Protein AF-A0A183M455-F1 (afdb_monomer_lite)

Foldseek 3Di:
DDDDPPPPPDFLKEWEWEAAPVVRDIDIDIDGPVLLVPQQVLCVVVQADPNDGDSYDHHYHHADPVLVVLSRLVSCCVVCVPSPVVNDDDLVCLLRNLLVCVNSVRVVSVVVSLLVCQVCVQVNLVDPDANPSDDLVSLLSNLVSHDPVSLVPRDNPPPRRSQVSLVSVLVLLLDCPDDDPLQRHGCVQWFAFLQQRAIAHPVCQQQFARDPPAFDQDPVRDTGGDGDGFAADPVQDDDPDDDDDDDDDDDDDDDDDDDDPDDDDPPPPDDPDPDDDDDPDDPDDDPDDSDRHDDPVVVLVVVCVVPVGSSVSSVVNSCRTPPSRDD

Organism: NCBI:txid48269

Radius of gyration: 28.19 Å; chains: 1; bounding box: 79×64×79 Å

Structure (mmCIF, N/CA/C/O backbone):
data_AF-A0A183M455-F1
#
_entry.id   AF-A0A183M455-F1
#
loop_
_atom_site.group_PDB
_atom_site.id
_atom_site.type_symbol
_atom_site.label_atom_id
_atom_site.label_alt_id
_atom_site.label_comp_id
_atom_site.label_asym_id
_atom_site.label_entity_id
_atom_site.label_seq_id
_atom_site.pdbx_PDB_ins_code
_atom_site.Cartn_x
_atom_site.Cartn_y
_atom_site.Cartn_z
_atom_site.occupancy
_atom_site.B_iso_or_equiv
_atom_site.auth_seq_id
_atom_site.auth_comp_id
_atom_site.auth_asym_id
_atom_site.auth_atom_id
_atom_site.pdbx_PDB_model_num
ATOM 1 N N . MET A 1 1 ? 17.679 -36.609 -44.775 1.00 37.00 1 MET A N 1
ATOM 2 C CA . MET A 1 1 ? 18.497 -35.391 -44.610 1.00 37.00 1 MET A CA 1
ATOM 3 C C . MET A 1 1 ? 17.742 -34.250 -45.267 1.00 37.00 1 MET A C 1
ATOM 5 O O . MET A 1 1 ? 17.723 -34.179 -46.486 1.00 37.00 1 MET A O 1
ATOM 9 N N . CYS A 1 2 ? 17.046 -33.437 -44.477 1.00 32.44 2 CYS A N 1
ATOM 10 C CA . CYS A 1 2 ? 16.418 -32.198 -44.935 1.00 32.44 2 CYS A CA 1
ATOM 11 C C . CYS A 1 2 ? 17.164 -31.049 -44.246 1.00 32.44 2 CYS A C 1
ATOM 13 O O . CYS A 1 2 ? 17.420 -31.168 -43.044 1.00 32.44 2 CYS A O 1
ATOM 15 N N . PRO A 1 3 ? 17.561 -29.986 -44.961 1.00 40.91 3 PRO A N 1
ATOM 16 C CA . PRO A 1 3 ? 18.253 -28.870 -44.344 1.00 40.91 3 PRO A CA 1
ATOM 17 C C . PRO A 1 3 ? 17.243 -28.084 -43.504 1.00 40.91 3 PRO A C 1
ATOM 19 O O . PRO A 1 3 ? 16.240 -27.584 -44.012 1.00 40.91 3 PRO A O 1
ATOM 22 N N . VAL A 1 4 ? 17.491 -28.014 -42.198 1.00 42.69 4 VAL A N 1
ATOM 23 C CA . VAL A 1 4 ? 16.819 -27.065 -41.312 1.00 42.69 4 VAL A CA 1
ATOM 24 C C . VAL A 1 4 ? 17.389 -25.700 -41.673 1.00 42.69 4 VAL A C 1
ATOM 26 O O . VAL A 1 4 ? 18.517 -25.379 -41.306 1.00 42.69 4 VAL A O 1
ATOM 29 N N . ASN A 1 5 ? 16.633 -24.924 -42.448 1.00 40.94 5 ASN A N 1
ATOM 30 C CA . ASN A 1 5 ? 16.889 -23.501 -42.616 1.00 40.94 5 ASN A CA 1
ATOM 31 C C . ASN A 1 5 ? 16.711 -22.845 -41.245 1.00 40.94 5 ASN A C 1
ATOM 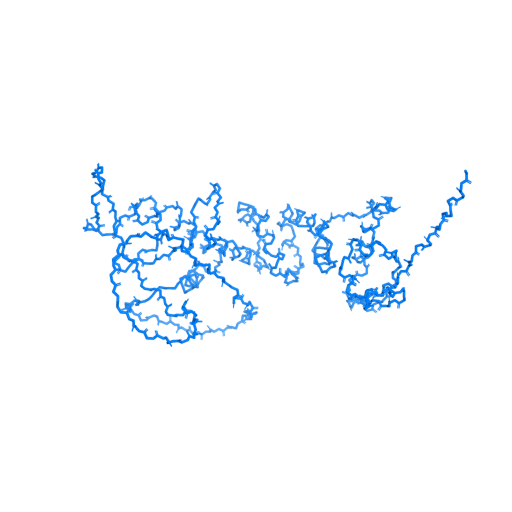33 O O . ASN A 1 5 ? 15.600 -22.503 -40.845 1.00 40.94 5 ASN A O 1
ATOM 37 N N . GLY A 1 6 ? 17.813 -22.724 -40.508 1.00 42.03 6 GLY A N 1
ATOM 38 C CA . GLY A 1 6 ? 17.914 -21.830 -39.370 1.00 42.03 6 GLY A CA 1
ATOM 39 C C . GLY A 1 6 ? 17.807 -20.407 -39.889 1.00 42.03 6 GLY A C 1
ATOM 40 O O . GLY A 1 6 ? 18.801 -19.823 -40.311 1.00 42.03 6 GLY A O 1
ATOM 41 N N . ILE A 1 7 ? 16.591 -19.865 -39.890 1.00 45.97 7 ILE A N 1
ATOM 42 C CA . ILE A 1 7 ? 16.408 -18.422 -39.926 1.00 45.97 7 ILE A CA 1
ATOM 43 C C . ILE A 1 7 ? 16.925 -17.939 -38.572 1.00 45.97 7 ILE A C 1
ATOM 45 O O . ILE A 1 7 ? 16.243 -18.049 -37.555 1.00 45.97 7 ILE A O 1
ATOM 49 N N . ILE A 1 8 ? 18.175 -17.489 -38.545 1.00 47.22 8 ILE A N 1
ATOM 50 C CA . ILE A 1 8 ? 18.671 -16.658 -37.456 1.00 47.22 8 ILE A CA 1
ATOM 51 C C . ILE A 1 8 ? 17.918 -15.340 -37.641 1.00 47.22 8 ILE A C 1
ATOM 53 O O . ILE A 1 8 ? 18.322 -14.509 -38.448 1.00 47.22 8 ILE A O 1
ATOM 57 N N . ASN A 1 9 ? 16.753 -15.203 -37.006 1.00 59.88 9 ASN A N 1
ATOM 58 C CA . ASN A 1 9 ? 16.077 -13.914 -36.949 1.00 59.88 9 ASN A CA 1
ATOM 59 C C . ASN A 1 9 ? 17.028 -12.970 -36.212 1.00 59.88 9 ASN A C 1
ATOM 61 O O . ASN A 1 9 ? 17.339 -13.203 -35.042 1.00 59.88 9 ASN A O 1
ATOM 65 N N . GLU A 1 10 ? 17.541 -11.955 -36.907 1.00 66.94 10 GLU A N 1
ATOM 66 C CA . GLU A 1 10 ? 18.283 -10.887 -36.249 1.00 66.94 10 GLU A CA 1
ATOM 67 C C . GLU A 1 10 ? 17.386 -10.263 -35.171 1.00 66.94 10 GLU A C 1
ATOM 69 O O . GLU A 1 10 ? 16.190 -10.056 -35.416 1.00 66.94 10 GLU A O 1
ATOM 74 N N . PRO A 1 11 ? 17.922 -9.994 -33.968 1.00 74.75 11 PRO A N 1
ATOM 75 C CA . PRO A 1 11 ? 17.131 -9.402 -32.904 1.00 74.75 11 PRO A CA 1
ATOM 76 C C . PRO A 1 11 ? 16.650 -8.023 -33.358 1.00 74.75 11 PRO A C 1
ATOM 78 O O . PRO A 1 11 ? 17.452 -7.143 -33.675 1.00 74.75 11 PRO A O 1
ATOM 81 N N . VAL A 1 12 ? 15.331 -7.832 -33.391 1.00 82.38 12 VAL A N 1
ATOM 82 C CA . VAL A 1 12 ? 14.735 -6.532 -33.705 1.00 82.38 12 VAL A CA 1
ATOM 83 C C . VAL A 1 12 ? 15.080 -5.575 -32.569 1.00 82.38 12 VAL A C 1
ATOM 85 O O . VAL A 1 12 ? 14.742 -5.833 -31.414 1.00 82.38 12 VAL A O 1
ATOM 88 N N . ILE A 1 13 ? 15.775 -4.483 -32.889 1.00 85.50 13 ILE A N 1
ATOM 89 C CA . ILE A 1 13 ? 16.197 -3.479 -31.909 1.00 85.50 13 ILE A CA 1
ATOM 90 C C . ILE A 1 13 ? 15.233 -2.299 -31.934 1.00 85.50 13 ILE A C 1
ATOM 92 O O . ILE A 1 13 ? 15.040 -1.679 -32.976 1.00 85.50 13 ILE A O 1
ATOM 96 N N . VAL A 1 14 ? 14.692 -1.963 -30.768 1.00 86.06 14 VAL A N 1
ATOM 97 C CA . VAL A 1 14 ? 13.831 -0.800 -30.538 1.00 86.06 14 VAL A CA 1
ATOM 98 C C . VAL A 1 14 ? 14.647 0.310 -29.878 1.00 86.06 14 VAL A C 1
ATOM 100 O O . VAL A 1 14 ? 15.493 0.039 -29.020 1.00 86.06 14 VAL A O 1
ATOM 103 N N . THR A 1 15 ? 14.378 1.560 -30.259 1.00 87.69 15 THR A N 1
ATOM 104 C CA . THR A 1 15 ? 14.980 2.752 -29.648 1.00 87.69 15 THR A CA 1
ATOM 105 C C . THR A 1 15 ? 13.964 3.448 -28.744 1.00 87.69 15 THR A C 1
ATOM 107 O O . THR A 1 15 ? 12.948 3.957 -29.207 1.00 87.69 15 THR A O 1
ATOM 110 N N . VAL A 1 16 ? 14.248 3.494 -27.444 1.00 88.25 16 VAL A N 1
ATOM 111 C CA . VAL A 1 16 ? 13.452 4.206 -26.438 1.00 88.25 16 VAL A CA 1
ATOM 112 C C . VAL A 1 16 ? 14.144 5.527 -26.118 1.00 88.25 16 VAL A C 1
ATOM 114 O O . VAL A 1 16 ? 15.278 5.526 -25.639 1.00 88.25 16 VAL A O 1
ATOM 117 N N . LYS A 1 17 ? 13.472 6.651 -26.370 1.00 89.50 17 LYS A N 1
ATOM 118 C CA . LYS A 1 17 ? 13.980 7.988 -26.050 1.00 89.50 17 LYS A CA 1
ATOM 119 C C . LYS A 1 17 ? 13.522 8.368 -24.646 1.00 89.50 17 LYS A C 1
ATOM 121 O O . LYS A 1 17 ? 12.328 8.466 -24.372 1.00 89.50 17 LYS A O 1
ATOM 126 N N . VAL A 1 18 ? 14.471 8.564 -23.738 1.00 90.50 18 VAL A N 1
ATOM 127 C CA . VAL A 1 18 ? 14.177 8.875 -22.334 1.00 90.50 18 VAL A CA 1
ATOM 128 C C . VAL A 1 18 ? 14.538 10.322 -22.048 1.00 90.50 18 VAL A C 1
ATOM 130 O O . VAL A 1 18 ? 15.672 10.740 -22.287 1.00 90.50 18 VAL A O 1
ATOM 133 N N . CYS A 1 19 ? 13.573 11.063 -21.512 1.00 90.44 19 CYS A N 1
ATOM 134 C CA . CYS A 1 19 ? 13.695 12.464 -21.138 1.00 90.44 19 CYS A CA 1
ATOM 135 C C . CYS A 1 19 ? 13.794 12.575 -19.610 1.00 90.44 19 CYS A C 1
ATOM 137 O O . CYS A 1 19 ? 12.854 12.244 -18.885 1.00 90.44 19 CYS A O 1
ATOM 139 N N . ASP A 1 20 ? 14.923 13.069 -19.110 1.00 91.56 20 ASP A N 1
ATOM 140 C CA . ASP A 1 20 ? 15.098 13.416 -17.700 1.00 91.56 20 ASP A CA 1
ATOM 141 C C . ASP A 1 20 ? 14.769 14.897 -17.517 1.00 91.56 20 ASP A C 1
ATOM 143 O O . ASP A 1 20 ? 15.600 15.777 -17.749 1.00 91.56 20 ASP A O 1
ATOM 147 N N . GLU A 1 21 ? 13.527 15.170 -17.116 1.00 87.62 21 GLU A N 1
ATOM 148 C CA . GLU A 1 21 ? 13.008 16.532 -16.949 1.00 87.62 21 GLU A CA 1
ATOM 149 C C . GLU A 1 21 ? 13.754 17.326 -15.876 1.00 87.62 21 GLU A C 1
ATOM 151 O O . GLU A 1 21 ? 13.938 18.534 -16.012 1.00 87.62 21 GLU A O 1
ATOM 156 N N . ALA A 1 22 ? 14.214 16.657 -14.815 1.00 86.19 22 ALA A N 1
ATOM 157 C CA . ALA A 1 22 ? 14.912 17.314 -13.717 1.00 86.19 22 ALA A CA 1
ATOM 158 C C . ALA A 1 22 ? 16.290 17.828 -14.153 1.00 86.19 22 ALA A C 1
ATOM 160 O O . ALA A 1 22 ? 16.751 18.862 -13.667 1.00 86.19 22 ALA A O 1
ATOM 161 N N . LYS A 1 23 ? 16.948 17.105 -15.067 1.00 88.88 23 LYS A N 1
ATOM 162 C CA . LYS A 1 23 ? 18.253 17.479 -15.624 1.00 88.88 23 LYS A CA 1
ATOM 163 C C . LYS A 1 23 ? 18.158 18.195 -16.977 1.00 88.88 23 LYS A C 1
ATOM 165 O O . LYS A 1 23 ? 19.161 18.749 -17.418 1.00 88.88 23 LYS A O 1
ATOM 170 N N . GLY A 1 24 ? 16.989 18.194 -17.621 1.00 89.38 24 GLY A N 1
ATOM 171 C CA . GLY A 1 24 ? 16.771 18.777 -18.946 1.00 89.38 24 GLY A CA 1
ATOM 172 C C . GLY A 1 24 ? 17.570 18.082 -20.051 1.00 89.38 24 GLY A C 1
ATOM 173 O O . GLY A 1 24 ? 18.013 18.745 -20.987 1.00 89.38 24 GLY A O 1
ATOM 174 N N . VAL A 1 25 ? 17.817 16.774 -19.916 1.00 92.38 25 VAL A N 1
ATOM 175 C CA . VAL A 1 25 ? 18.607 15.984 -20.875 1.00 92.38 25 VAL A CA 1
ATOM 176 C C . VAL A 1 25 ? 17.806 14.809 -21.419 1.00 92.38 25 VAL A C 1
ATOM 178 O O . VAL A 1 25 ? 16.974 14.233 -20.721 1.00 92.38 25 VAL A O 1
ATOM 181 N N . GLU A 1 26 ? 18.105 14.424 -22.656 1.00 92.75 26 GLU A N 1
ATOM 182 C CA . GLU A 1 26 ? 17.482 13.291 -23.342 1.00 92.75 26 GLU A CA 1
ATOM 183 C C . GLU A 1 26 ? 18.557 12.292 -23.779 1.00 92.75 26 GLU A C 1
ATOM 185 O O . GLU A 1 26 ? 19.669 12.683 -24.148 1.00 92.75 26 GLU A O 1
ATOM 190 N N . LYS A 1 27 ? 18.244 10.995 -23.716 1.00 92.94 27 LYS A N 1
ATOM 191 C CA . LYS A 1 27 ? 19.138 9.919 -24.163 1.00 92.94 27 LYS A CA 1
ATOM 192 C C . LYS A 1 27 ? 18.333 8.798 -24.811 1.00 92.94 27 LYS A C 1
ATOM 194 O O . LYS A 1 27 ? 17.326 8.353 -24.265 1.00 92.94 27 LYS A O 1
ATOM 199 N N . ASP A 1 28 ? 18.840 8.307 -25.936 1.00 91.62 28 ASP A N 1
ATOM 200 C CA . ASP A 1 28 ? 18.289 7.149 -26.631 1.00 91.62 28 ASP A CA 1
ATOM 201 C C . ASP A 1 28 ? 18.886 5.853 -26.067 1.00 91.62 28 ASP A C 1
ATOM 203 O O . ASP A 1 28 ? 20.107 5.698 -25.951 1.00 91.62 28 ASP A O 1
ATOM 207 N N . PHE A 1 29 ? 18.018 4.901 -25.739 1.00 90.81 29 PHE A N 1
ATOM 208 C CA . PHE A 1 29 ? 18.367 3.565 -25.273 1.00 90.81 29 PHE A CA 1
ATOM 209 C C . PHE A 1 29 ? 17.925 2.532 -26.302 1.00 90.81 29 PHE A C 1
ATOM 211 O O . PHE A 1 29 ? 16.786 2.543 -26.758 1.00 90.81 29 PHE A O 1
ATOM 218 N N . ARG A 1 30 ? 18.826 1.616 -26.660 1.00 89.44 30 ARG A N 1
ATOM 219 C CA . ARG A 1 30 ? 18.549 0.542 -27.619 1.00 89.44 30 ARG A CA 1
ATOM 220 C C . ARG A 1 30 ? 18.374 -0.778 -26.880 1.00 89.44 30 ARG A C 1
ATOM 222 O O . ARG A 1 30 ? 19.221 -1.126 -26.060 1.00 89.44 30 ARG A O 1
ATOM 229 N N . CYS A 1 31 ? 17.299 -1.500 -27.178 1.00 88.62 31 CYS A N 1
ATOM 230 C CA . CYS A 1 31 ? 16.979 -2.777 -26.542 1.00 88.62 31 CYS A CA 1
ATOM 231 C C . CYS A 1 31 ? 16.349 -3.753 -27.538 1.00 88.62 31 CYS A C 1
ATOM 233 O O . CYS A 1 31 ? 15.692 -3.343 -28.494 1.00 88.62 31 CYS A O 1
ATOM 235 N N . GLU A 1 32 ? 16.554 -5.045 -27.311 1.00 89.38 32 GLU A N 1
ATOM 236 C CA . GLU A 1 32 ? 15.901 -6.120 -28.043 1.00 89.38 32 GLU A CA 1
ATOM 237 C C . GLU A 1 32 ? 14.381 -6.115 -27.785 1.00 89.38 32 GLU A C 1
ATOM 239 O O . GLU A 1 32 ? 13.928 -6.062 -26.639 1.00 89.38 32 GLU A O 1
ATOM 244 N N . LEU A 1 33 ? 13.580 -6.204 -28.852 1.00 86.69 33 LEU A N 1
ATOM 245 C CA . LEU A 1 33 ? 12.114 -6.188 -28.790 1.00 86.69 33 LEU A CA 1
ATOM 246 C C . LEU A 1 33 ? 11.568 -7.247 -27.822 1.00 86.69 33 LEU A C 1
ATOM 248 O O . LEU A 1 33 ? 10.699 -6.948 -27.004 1.00 86.69 33 LEU A O 1
ATOM 252 N N . ASP A 1 34 ? 12.108 -8.465 -27.883 1.00 88.31 34 ASP A N 1
ATOM 253 C CA . ASP A 1 34 ? 11.669 -9.584 -27.045 1.00 88.31 34 ASP A CA 1
ATOM 254 C C . ASP A 1 34 ? 11.867 -9.295 -25.552 1.00 88.31 34 ASP A C 1
ATOM 256 O O . ASP A 1 34 ? 11.001 -9.617 -24.739 1.00 88.31 34 ASP A O 1
ATOM 260 N N . VAL A 1 35 ? 12.962 -8.617 -25.190 1.00 90.94 35 VAL A N 1
ATOM 261 C CA . VAL A 1 35 ? 13.235 -8.214 -23.804 1.00 90.94 35 VAL A CA 1
ATOM 262 C C . VAL A 1 35 ? 12.189 -7.208 -23.334 1.00 90.94 35 VAL A C 1
ATOM 264 O O . VAL A 1 35 ? 11.610 -7.396 -22.267 1.00 90.94 35 VAL A O 1
ATOM 267 N N . LEU A 1 36 ? 11.880 -6.182 -24.136 1.00 89.75 36 LEU A N 1
ATOM 268 C CA . LEU A 1 36 ? 10.837 -5.209 -23.787 1.00 89.75 36 LEU A CA 1
ATOM 269 C C . LEU A 1 36 ? 9.459 -5.872 -23.663 1.00 89.75 36 LEU A C 1
ATOM 271 O O . LEU A 1 36 ? 8.702 -5.551 -22.751 1.00 89.75 36 LEU A O 1
ATOM 275 N N . MET A 1 37 ? 9.131 -6.826 -24.537 1.00 88.00 37 MET A N 1
ATOM 276 C CA . MET A 1 37 ? 7.858 -7.550 -24.484 1.00 88.00 37 MET A CA 1
ATOM 277 C C . MET A 1 37 ? 7.735 -8.468 -23.268 1.00 88.00 37 MET A C 1
ATOM 279 O O . MET A 1 37 ? 6.636 -8.622 -22.733 1.00 88.00 37 MET A O 1
ATOM 283 N N . ILE A 1 38 ? 8.820 -9.099 -22.835 1.00 90.12 38 ILE A N 1
ATOM 284 C CA . ILE A 1 38 ? 8.780 -10.045 -21.718 1.00 90.12 38 ILE A CA 1
ATOM 285 C C . ILE A 1 38 ? 8.916 -9.305 -20.386 1.00 90.12 38 ILE A C 1
ATOM 287 O O . ILE A 1 38 ? 8.058 -9.449 -19.517 1.00 90.12 38 ILE A O 1
ATOM 291 N N . GLU A 1 39 ? 9.958 -8.491 -20.246 1.00 93.81 39 GLU A N 1
ATOM 292 C CA . GLU A 1 39 ? 10.370 -7.911 -18.966 1.00 93.81 39 GLU A CA 1
ATOM 293 C C . GLU A 1 39 ? 9.722 -6.553 -18.683 1.00 93.81 39 GLU A C 1
ATOM 295 O O . GLU A 1 39 ? 9.588 -6.189 -17.518 1.00 93.81 39 GLU A O 1
ATOM 300 N N . MET A 1 40 ? 9.274 -5.812 -19.708 1.00 93.19 40 MET A N 1
ATOM 301 C CA . MET A 1 40 ? 8.631 -4.493 -19.561 1.00 93.19 40 MET A CA 1
ATOM 302 C C . MET A 1 40 ? 7.266 -4.416 -20.277 1.00 93.19 40 MET A C 1
ATOM 304 O O . MET A 1 40 ? 7.090 -3.640 -21.225 1.00 93.19 40 MET A O 1
ATOM 308 N N . PRO A 1 41 ? 6.250 -5.183 -19.825 1.00 91.88 41 PRO A N 1
ATOM 309 C CA . PRO A 1 41 ? 4.981 -5.347 -20.534 1.00 91.88 41 PRO A CA 1
ATOM 310 C C . PRO A 1 41 ? 4.210 -4.056 -20.816 1.00 91.88 41 PRO A C 1
ATOM 312 O O . PRO A 1 41 ? 3.343 -4.063 -21.686 1.00 91.88 41 PRO A O 1
ATOM 315 N N . TYR A 1 42 ? 4.500 -2.956 -20.114 1.00 90.69 42 TYR A N 1
ATOM 316 C CA . TYR A 1 42 ? 3.957 -1.634 -20.434 1.00 90.69 42 TYR A CA 1
ATOM 317 C C . TYR A 1 42 ? 4.132 -1.263 -21.914 1.00 90.69 42 TYR A C 1
ATOM 319 O O . TYR A 1 42 ? 3.224 -0.700 -22.518 1.00 90.69 42 TYR A O 1
ATOM 327 N N . PHE A 1 43 ? 5.256 -1.638 -22.533 1.00 88.38 43 PHE A N 1
ATOM 328 C CA . PHE A 1 43 ? 5.524 -1.292 -23.927 1.00 88.38 43 PHE A CA 1
ATOM 329 C C . PHE A 1 43 ? 4.723 -2.112 -24.950 1.00 88.38 43 PHE A C 1
ATOM 331 O O . PHE A 1 43 ? 4.676 -1.723 -26.118 1.00 88.38 43 PHE A O 1
ATOM 338 N N . LYS A 1 44 ? 4.052 -3.205 -24.546 1.00 87.56 44 LYS A N 1
ATOM 339 C CA . LYS A 1 44 ? 3.216 -4.029 -25.449 1.00 87.56 44 LYS A CA 1
ATOM 340 C C . LYS A 1 44 ? 2.155 -3.200 -26.155 1.00 87.56 44 LYS A C 1
ATOM 342 O O . LYS A 1 44 ? 1.974 -3.342 -27.360 1.00 87.56 44 LYS A O 1
ATOM 347 N N . ASP A 1 45 ? 1.529 -2.297 -25.408 1.00 83.44 45 ASP A N 1
ATOM 348 C CA . ASP A 1 45 ? 0.431 -1.456 -25.884 1.00 83.44 45 ASP A CA 1
ATOM 349 C C . ASP A 1 45 ? 0.891 -0.440 -26.954 1.00 83.44 45 ASP A C 1
ATOM 351 O O . ASP A 1 45 ? 0.080 0.073 -27.721 1.00 83.44 45 ASP A O 1
ATOM 355 N N . PHE A 1 46 ? 2.198 -0.160 -27.039 1.00 81.19 46 PHE A N 1
ATOM 356 C CA . PHE A 1 46 ? 2.782 0.796 -27.988 1.00 81.19 46 PHE A CA 1
ATOM 357 C C . PHE A 1 46 ? 3.436 0.122 -29.197 1.00 81.19 46 PHE A C 1
ATOM 359 O O . PHE A 1 46 ? 3.451 0.695 -30.288 1.00 81.19 46 PHE A O 1
ATOM 366 N N . LEU A 1 47 ? 3.982 -1.080 -28.998 1.00 81.88 47 LEU A N 1
ATOM 367 C CA . LEU A 1 47 ? 4.745 -1.821 -30.006 1.00 81.88 47 LEU A CA 1
ATOM 368 C C . LEU A 1 47 ? 3.870 -2.742 -30.870 1.00 81.88 47 LEU A C 1
ATOM 370 O O . LEU A 1 47 ? 4.314 -3.185 -31.931 1.00 81.88 47 LEU A O 1
ATOM 374 N N . ILE A 1 48 ? 2.625 -2.993 -30.450 1.00 80.81 48 ILE A N 1
ATOM 375 C CA . ILE A 1 48 ? 1.629 -3.771 -31.191 1.00 80.81 48 ILE A CA 1
ATOM 376 C C . ILE A 1 48 ? 0.487 -2.835 -31.606 1.00 80.81 48 ILE A C 1
ATOM 378 O O . ILE A 1 48 ? -0.270 -2.368 -30.758 1.00 80.81 48 ILE A O 1
ATOM 382 N N . LYS A 1 49 ? 0.320 -2.585 -32.911 1.00 74.94 49 LYS A N 1
ATOM 383 C CA . LYS A 1 49 ? -0.857 -1.884 -33.460 1.00 74.94 49 LYS A CA 1
ATOM 384 C C . LYS A 1 49 ? -1.537 -2.758 -34.502 1.00 74.94 49 LYS A C 1
ATOM 386 O O . LYS A 1 49 ? -0.873 -3.291 -35.383 1.00 74.94 49 LYS A O 1
ATOM 391 N N . ASP A 1 50 ? -2.850 -2.938 -34.372 1.00 70.94 50 ASP A N 1
ATOM 392 C CA . ASP A 1 50 ? -3.671 -3.747 -35.289 1.00 70.94 50 ASP A CA 1
ATOM 393 C C . ASP A 1 50 ? -3.138 -5.179 -35.517 1.00 70.94 50 ASP A C 1
ATOM 395 O O . ASP A 1 50 ? -3.263 -5.756 -36.595 1.00 70.94 50 ASP A O 1
ATOM 399 N N . GLY A 1 51 ? -2.507 -5.762 -34.489 1.00 68.38 51 GLY A N 1
ATOM 400 C CA . GLY A 1 51 ? -1.896 -7.094 -34.559 1.00 68.38 51 GLY A CA 1
ATOM 401 C C . GLY A 1 51 ? -0.580 -7.158 -35.344 1.00 68.38 51 GLY A C 1
ATOM 402 O O . GLY A 1 51 ? -0.062 -8.254 -35.552 1.00 68.38 51 GLY A O 1
ATOM 403 N N . GLN A 1 52 ? -0.029 -6.015 -35.763 1.00 66.31 52 GLN A N 1
ATOM 404 C CA . GLN A 1 52 ? 1.272 -5.903 -36.419 1.00 66.31 52 GLN A CA 1
ATOM 405 C C . GLN A 1 52 ? 2.302 -5.242 -35.499 1.00 66.31 52 GLN A C 1
ATOM 407 O O . GLN A 1 52 ? 1.997 -4.326 -34.730 1.00 66.31 52 GLN A O 1
ATOM 412 N N . PHE A 1 53 ? 3.540 -5.726 -35.591 1.00 68.56 53 PHE A N 1
ATOM 413 C CA . PHE A 1 53 ? 4.676 -5.170 -34.866 1.00 68.56 53 PHE A CA 1
ATOM 414 C C . PHE A 1 53 ? 5.224 -3.953 -35.592 1.00 68.56 53 PHE A C 1
ATOM 416 O O . PHE A 1 53 ? 5.453 -3.996 -36.802 1.00 68.56 53 PHE A O 1
ATOM 423 N N . ILE A 1 54 ? 5.489 -2.891 -34.838 1.00 69.06 54 ILE A N 1
ATOM 424 C CA . ILE A 1 54 ? 6.157 -1.705 -35.363 1.00 69.06 54 ILE A CA 1
ATOM 425 C C . ILE A 1 54 ? 7.591 -1.709 -34.834 1.00 69.06 54 ILE A C 1
ATOM 427 O O . ILE A 1 54 ? 7.820 -1.582 -33.635 1.00 69.06 54 ILE A O 1
ATOM 431 N N . SER A 1 55 ? 8.555 -1.896 -35.737 1.00 59.53 55 SER A N 1
ATOM 432 C CA . SER A 1 55 ? 9.986 -1.973 -35.414 1.00 59.53 55 SER A CA 1
ATOM 433 C C . SER A 1 55 ? 10.627 -0.604 -35.165 1.00 59.53 55 SER A C 1
ATOM 435 O O . SER A 1 55 ? 11.608 -0.513 -34.436 1.00 59.53 55 SER A O 1
ATOM 437 N N . GLU A 1 56 ? 10.066 0.462 -35.739 1.00 62.06 56 GLU A N 1
ATOM 438 C CA . GLU A 1 56 ? 10.530 1.843 -35.573 1.00 62.06 56 GLU A CA 1
ATOM 439 C C . GLU A 1 56 ? 9.493 2.641 -34.776 1.00 62.06 56 GLU A C 1
ATOM 441 O O . GLU A 1 56 ? 8.630 3.320 -35.332 1.00 62.06 56 GLU A O 1
ATOM 446 N N . VAL A 1 57 ? 9.548 2.519 -33.449 1.00 65.44 57 VAL A N 1
ATOM 447 C CA . VAL A 1 57 ? 8.756 3.352 -32.538 1.00 65.44 57 VAL A CA 1
ATOM 448 C C . VAL A 1 57 ? 9.711 4.140 -31.660 1.00 65.44 57 VAL A C 1
ATOM 450 O O . VAL A 1 57 ? 10.457 3.552 -30.883 1.00 65.44 57 VAL A O 1
ATOM 453 N N . GLU A 1 58 ? 9.659 5.468 -31.756 1.00 63.69 58 GLU A N 1
ATOM 454 C CA . GLU A 1 58 ? 10.226 6.335 -30.725 1.00 63.69 58 GLU A CA 1
ATOM 455 C C . GLU A 1 58 ? 9.252 6.374 -29.546 1.00 63.69 58 GLU A C 1
ATOM 457 O O . GLU A 1 58 ? 8.191 6.998 -29.613 1.00 63.69 58 GLU A O 1
ATOM 462 N N . ILE A 1 59 ? 9.593 5.669 -28.467 1.00 72.56 59 ILE A N 1
ATOM 463 C CA . ILE A 1 59 ? 8.822 5.717 -27.223 1.00 72.56 59 ILE A CA 1
ATOM 464 C C . ILE A 1 59 ? 9.452 6.766 -26.317 1.00 72.56 59 ILE A C 1
ATOM 466 O O . ILE A 1 59 ? 10.602 6.607 -25.914 1.00 72.56 59 ILE A O 1
ATOM 470 N N . LEU A 1 60 ? 8.692 7.818 -26.007 1.00 73.94 60 LEU A N 1
ATOM 471 C CA . LEU A 1 60 ? 9.089 8.869 -25.074 1.00 73.94 60 LEU A CA 1
ATOM 472 C C . LEU A 1 60 ? 8.741 8.459 -23.642 1.00 73.94 60 LEU A C 1
ATOM 474 O O . LEU A 1 60 ? 7.576 8.204 -23.327 1.00 73.94 60 LEU A O 1
ATOM 478 N N . VAL A 1 61 ? 9.751 8.403 -22.776 1.00 79.88 61 VAL A N 1
ATOM 479 C CA . VAL A 1 61 ? 9.590 8.080 -21.352 1.00 79.88 61 VAL A CA 1
ATOM 480 C C . VAL A 1 61 ? 10.196 9.190 -20.507 1.00 79.88 61 VAL A C 1
ATOM 482 O O . VAL A 1 61 ? 11.372 9.509 -20.649 1.00 79.88 61 VAL A O 1
ATOM 485 N N . HIS A 1 62 ? 9.412 9.745 -19.587 1.00 83.81 62 HIS A N 1
ATOM 486 C CA . HIS A 1 62 ? 9.883 10.750 -18.637 1.00 83.81 62 HIS A CA 1
ATOM 487 C C . HIS A 1 62 ? 10.399 10.047 -17.375 1.00 83.81 62 HIS A C 1
ATOM 489 O O . HIS A 1 62 ? 9.613 9.533 -16.578 1.00 83.81 62 HIS A O 1
ATOM 495 N N . CYS A 1 63 ? 11.719 9.945 -17.219 1.00 86.62 63 CYS A N 1
ATOM 496 C CA . CYS A 1 63 ? 12.357 9.229 -16.109 1.00 86.62 63 CYS A CA 1
ATOM 497 C C . CYS A 1 63 ? 13.800 9.715 -15.896 1.00 86.62 63 CYS A C 1
ATOM 499 O O . CYS A 1 63 ? 14.434 10.225 -16.817 1.00 86.62 63 CYS A O 1
ATOM 501 N N . ASP A 1 64 ? 14.350 9.516 -14.694 1.00 90.69 64 ASP A N 1
ATOM 502 C CA . ASP A 1 64 ? 15.785 9.709 -14.458 1.00 90.69 64 ASP A CA 1
ATOM 503 C C . ASP A 1 64 ? 16.593 8.719 -15.317 1.00 90.69 64 ASP A C 1
ATOM 505 O O . ASP A 1 64 ? 16.360 7.506 -15.280 1.00 90.69 64 ASP A O 1
ATOM 509 N N . LEU A 1 65 ? 17.577 9.231 -16.068 1.00 92.25 65 LEU A N 1
ATOM 510 C CA . LEU A 1 65 ? 18.351 8.411 -17.008 1.00 92.25 65 LEU A CA 1
ATOM 511 C C . LEU A 1 65 ? 19.079 7.237 -16.339 1.00 92.25 65 LEU A C 1
ATOM 513 O O . LEU A 1 65 ? 19.194 6.174 -16.945 1.00 92.25 65 LEU A O 1
ATOM 517 N N . LYS A 1 66 ? 19.573 7.407 -15.104 1.00 92.50 66 LYS A N 1
ATOM 518 C CA . LYS A 1 66 ? 20.287 6.345 -14.377 1.00 92.50 66 LYS A CA 1
ATOM 519 C C . LYS A 1 66 ? 19.330 5.262 -13.903 1.00 92.50 66 LYS A C 1
ATOM 521 O O . LYS A 1 66 ? 19.697 4.092 -13.876 1.00 92.50 66 LYS A O 1
ATOM 526 N N . ILE A 1 67 ? 18.113 5.646 -13.521 1.00 94.38 67 ILE A N 1
ATOM 527 C CA . ILE A 1 67 ? 17.067 4.693 -13.144 1.00 94.38 67 ILE A CA 1
ATOM 528 C C . ILE A 1 67 ? 16.657 3.874 -14.364 1.00 94.38 67 ILE A C 1
ATOM 530 O O . ILE A 1 67 ? 16.622 2.651 -14.275 1.00 94.38 67 ILE A O 1
ATOM 534 N N . PHE A 1 68 ? 16.429 4.512 -15.513 1.00 94.06 68 PHE A N 1
ATOM 535 C CA . PHE A 1 68 ? 16.090 3.781 -16.732 1.00 94.06 68 PHE A CA 1
ATOM 536 C C . PHE A 1 68 ? 17.218 2.847 -17.198 1.00 94.06 68 PHE A C 1
ATOM 538 O O . PHE A 1 68 ? 16.960 1.696 -17.544 1.00 94.06 68 PHE A O 1
ATOM 545 N N . GLU A 1 69 ? 18.474 3.299 -17.137 1.00 93.88 69 GLU A N 1
ATOM 546 C CA . GLU A 1 69 ? 19.647 2.463 -17.419 1.00 93.88 69 GLU A CA 1
ATOM 547 C C . GLU A 1 69 ? 19.699 1.227 -16.507 1.00 93.88 69 GLU A C 1
ATOM 549 O O . GLU A 1 69 ? 19.870 0.111 -16.994 1.00 93.88 69 GLU A O 1
ATOM 554 N N . TRP A 1 70 ? 19.450 1.401 -15.205 1.00 95.44 70 TRP A N 1
ATOM 555 C CA . TRP A 1 70 ? 19.372 0.296 -14.247 1.00 95.44 70 TRP A CA 1
ATOM 556 C C . TRP A 1 70 ? 18.258 -0.700 -14.603 1.00 95.44 70 TRP A C 1
ATOM 558 O O . TRP A 1 70 ? 18.482 -1.909 -14.577 1.00 95.44 70 TRP A O 1
ATOM 568 N N . LEU A 1 71 ? 17.065 -0.210 -14.963 1.00 95.06 71 LEU A N 1
ATOM 569 C CA . LEU A 1 71 ? 15.922 -1.053 -15.345 1.00 95.06 71 LEU A CA 1
ATOM 570 C C . LEU A 1 71 ? 16.223 -1.868 -16.604 1.00 95.06 71 LEU A C 1
ATOM 572 O O . LEU A 1 71 ? 15.855 -3.039 -16.688 1.00 95.06 71 LEU A O 1
ATOM 576 N N . LEU A 1 72 ? 16.920 -1.264 -17.566 1.00 93.12 72 LEU A N 1
ATOM 577 C CA . LEU A 1 72 ? 17.315 -1.934 -18.796 1.00 93.12 72 LEU A CA 1
ATOM 578 C C . LEU A 1 72 ? 18.362 -3.028 -18.543 1.00 93.12 72 LEU A C 1
ATOM 580 O O . LEU A 1 72 ? 18.250 -4.122 -19.095 1.00 93.12 72 LEU A O 1
ATOM 584 N N . LEU A 1 73 ? 19.345 -2.765 -17.678 1.00 93.69 73 LEU A N 1
ATOM 585 C CA . LEU A 1 73 ? 20.307 -3.779 -17.238 1.00 93.69 73 LEU A CA 1
ATOM 586 C C . LEU A 1 73 ? 19.613 -4.934 -16.501 1.00 93.69 73 LEU A C 1
ATOM 588 O O . LEU A 1 73 ? 19.915 -6.095 -16.772 1.00 93.69 73 LEU A O 1
ATOM 592 N N . TYR A 1 74 ? 18.633 -4.638 -15.639 1.00 94.81 74 TYR A N 1
ATOM 593 C CA . TYR A 1 74 ? 17.820 -5.660 -14.972 1.00 94.81 74 TYR A CA 1
ATOM 594 C C . TYR A 1 74 ? 17.047 -6.521 -15.981 1.00 94.81 74 TYR A C 1
ATOM 596 O O . TYR A 1 74 ? 17.083 -7.748 -15.901 1.00 94.81 74 TYR A O 1
ATOM 604 N N . ALA A 1 75 ? 16.383 -5.907 -16.964 1.00 93.31 75 ALA A N 1
ATOM 605 C CA . ALA A 1 75 ? 15.645 -6.639 -17.995 1.00 93.31 75 ALA A CA 1
ATOM 606 C C . ALA A 1 75 ? 16.566 -7.534 -18.847 1.00 93.31 75 ALA A C 1
ATOM 608 O O . ALA A 1 75 ? 16.172 -8.607 -19.297 1.00 93.31 75 ALA A O 1
ATOM 609 N N . ARG A 1 76 ? 17.832 -7.141 -19.022 1.00 91.81 76 ARG A N 1
ATOM 610 C CA . ARG A 1 76 ? 18.836 -7.905 -19.778 1.00 91.81 76 ARG A CA 1
ATOM 611 C C . ARG A 1 76 ? 19.675 -8.850 -18.910 1.00 91.81 76 ARG A C 1
ATOM 613 O O . ARG A 1 76 ? 20.647 -9.407 -19.413 1.00 91.81 76 ARG A O 1
ATOM 620 N N . LYS A 1 77 ? 19.289 -9.119 -17.654 1.00 89.81 77 LYS A N 1
ATOM 621 C CA . LYS A 1 77 ? 20.053 -9.955 -16.699 1.00 89.81 77 LYS A CA 1
ATOM 622 C C . LYS A 1 77 ? 20.447 -11.348 -17.210 1.00 89.81 77 LYS A C 1
ATOM 624 O O . LYS A 1 77 ? 21.456 -11.896 -16.780 1.00 89.81 77 LYS A O 1
ATOM 629 N N . HIS A 1 78 ? 19.658 -11.932 -18.115 1.00 88.06 78 HIS A N 1
ATOM 630 C CA . HIS A 1 78 ? 19.945 -13.242 -18.716 1.00 88.06 78 HIS A CA 1
ATOM 631 C C . HIS A 1 78 ? 20.856 -13.168 -19.950 1.00 88.06 78 HIS A C 1
ATOM 633 O O . HIS A 1 78 ? 21.452 -14.176 -20.320 1.00 88.06 78 HIS A O 1
ATOM 639 N N . ILE A 1 79 ? 20.955 -11.994 -20.576 1.00 87.94 79 ILE A N 1
ATOM 640 C CA . ILE A 1 79 ? 21.767 -11.739 -21.772 1.00 87.94 79 ILE A CA 1
ATOM 641 C C . ILE A 1 79 ? 23.164 -11.266 -21.363 1.00 87.94 79 ILE A C 1
ATOM 643 O O . ILE A 1 79 ? 24.154 -11.748 -21.907 1.00 87.94 79 ILE A O 1
ATOM 647 N N . ASP A 1 80 ? 23.240 -10.363 -20.382 1.00 86.81 80 ASP A N 1
ATOM 648 C CA . ASP A 1 80 ? 24.491 -9.818 -19.849 1.00 86.81 80 ASP A CA 1
ATOM 649 C C . ASP A 1 80 ? 24.520 -9.907 -18.308 1.00 86.81 80 ASP A C 1
ATOM 651 O O . ASP A 1 80 ? 24.205 -8.942 -17.600 1.00 86.81 80 ASP A O 1
ATOM 655 N N . PRO A 1 81 ? 24.874 -11.084 -17.757 1.00 87.62 81 PRO A N 1
ATOM 656 C CA . PRO A 1 81 ? 24.922 -11.289 -16.313 1.00 87.62 81 PRO A CA 1
ATOM 657 C C . PRO A 1 81 ? 26.017 -10.477 -15.616 1.00 87.62 81 PRO A C 1
ATOM 659 O O . PRO A 1 81 ? 25.923 -10.250 -14.411 1.00 87.62 81 PRO A O 1
ATOM 662 N N . ASP A 1 82 ? 27.073 -10.080 -16.334 1.00 87.94 82 ASP A N 1
ATOM 663 C CA . ASP A 1 82 ? 28.182 -9.320 -15.758 1.00 87.94 82 ASP A CA 1
ATOM 664 C C . ASP A 1 82 ? 27.781 -7.864 -15.532 1.00 87.94 82 ASP A C 1
ATOM 666 O O . ASP A 1 82 ? 27.998 -7.354 -14.433 1.00 87.94 82 ASP A O 1
ATOM 670 N N . ALA A 1 83 ? 27.103 -7.235 -16.496 1.00 84.81 83 ALA A N 1
ATOM 671 C CA . ALA A 1 83 ? 26.560 -5.890 -16.313 1.00 84.81 83 ALA A CA 1
ATOM 672 C C . ALA A 1 83 ? 25.480 -5.843 -15.216 1.00 84.81 83 ALA A C 1
ATOM 674 O O . ALA A 1 83 ? 25.412 -4.891 -14.438 1.00 84.81 83 ALA A O 1
ATOM 675 N N . TYR A 1 84 ? 24.679 -6.907 -15.076 1.00 87.81 84 TYR A N 1
ATOM 676 C CA . TYR A 1 84 ? 23.679 -7.010 -14.009 1.00 87.81 84 TYR A CA 1
ATOM 677 C C . TYR A 1 84 ? 24.284 -7.026 -12.593 1.00 87.81 84 TYR A C 1
ATOM 679 O O . TYR A 1 84 ? 23.628 -6.609 -11.641 1.00 87.81 84 TYR A O 1
ATOM 687 N N . LYS A 1 85 ? 25.546 -7.443 -12.411 1.00 86.69 85 LYS A N 1
ATOM 688 C CA . LYS A 1 85 ? 26.196 -7.419 -11.082 1.00 86.69 85 LYS A CA 1
ATOM 689 C C . LYS A 1 85 ? 26.322 -6.008 -10.507 1.00 86.69 85 LYS A C 1
ATOM 691 O O . LYS A 1 85 ? 26.440 -5.859 -9.292 1.00 86.69 85 LYS A O 1
ATOM 696 N N . GLU A 1 86 ? 26.290 -4.984 -11.356 1.00 83.25 86 GLU A N 1
ATOM 697 C CA . GLU A 1 86 ? 26.320 -3.583 -10.937 1.00 83.25 86 GLU A CA 1
ATOM 698 C C . GLU A 1 86 ? 24.940 -3.072 -10.481 1.00 83.25 86 GLU A C 1
ATOM 700 O O . GLU A 1 86 ? 24.844 -2.041 -9.807 1.00 83.25 86 GLU A O 1
ATOM 705 N N . CYS A 1 87 ? 23.859 -3.808 -10.774 1.00 89.69 87 CYS A N 1
ATOM 706 C CA . CYS A 1 87 ? 22.493 -3.466 -10.385 1.00 89.69 87 CYS A CA 1
ATOM 707 C C . CYS A 1 87 ? 22.233 -3.747 -8.898 1.00 89.69 87 CYS A C 1
ATOM 709 O O . CYS A 1 87 ? 21.585 -4.720 -8.520 1.00 89.69 87 CYS A O 1
ATOM 711 N N . ILE A 1 88 ? 22.708 -2.853 -8.030 1.00 92.12 88 ILE A N 1
ATOM 712 C CA . ILE A 1 88 ? 22.542 -2.986 -6.578 1.00 92.12 88 ILE A CA 1
ATOM 713 C C . ILE A 1 88 ? 21.339 -2.163 -6.092 1.00 92.12 88 ILE A C 1
ATOM 715 O O . ILE A 1 88 ? 21.270 -0.947 -6.302 1.00 92.12 88 ILE A O 1
ATOM 719 N N . LEU A 1 89 ? 20.402 -2.820 -5.399 1.00 94.88 89 LEU A N 1
ATOM 720 C CA . LEU A 1 89 ? 19.318 -2.154 -4.670 1.00 94.88 89 LEU A CA 1
ATOM 721 C C . LEU A 1 89 ? 19.842 -1.497 -3.389 1.00 94.88 89 LEU A C 1
ATOM 723 O O . LEU A 1 89 ? 20.584 -2.093 -2.608 1.00 94.88 89 LEU A O 1
ATOM 727 N N . SER A 1 90 ? 19.433 -0.253 -3.168 1.00 94.50 90 SER A N 1
ATOM 728 C CA . SER A 1 90 ? 19.848 0.568 -2.036 1.00 94.50 90 SER A CA 1
ATOM 729 C C . SER A 1 90 ? 18.717 1.485 -1.574 1.00 94.50 90 SER A C 1
ATOM 731 O O . SER A 1 90 ? 17.762 1.754 -2.301 1.00 94.50 90 SER A O 1
ATOM 733 N N . THR A 1 91 ? 18.835 2.041 -0.371 1.00 92.62 91 THR A N 1
ATOM 734 C CA . THR A 1 91 ? 17.844 2.983 0.174 1.00 92.62 91 THR A CA 1
ATOM 735 C C . THR A 1 91 ? 17.711 4.278 -0.637 1.00 92.62 91 THR A C 1
ATOM 737 O O . THR A 1 91 ? 16.696 4.962 -0.516 1.00 92.62 91 THR A O 1
ATOM 740 N N . SER A 1 92 ? 18.700 4.623 -1.471 1.00 91.19 92 SER A N 1
ATOM 741 C CA . SER A 1 92 ? 18.679 5.828 -2.307 1.00 91.19 92 SER A CA 1
ATOM 742 C C . SER A 1 92 ? 17.984 5.630 -3.655 1.00 91.19 92 SER A C 1
ATOM 744 O O . SER A 1 92 ? 17.434 6.594 -4.180 1.00 91.19 92 SER A O 1
ATOM 746 N N . ASN A 1 93 ? 17.981 4.411 -4.210 1.00 93.38 93 ASN A N 1
ATOM 747 C CA . ASN A 1 93 ? 17.383 4.123 -5.519 1.00 93.38 93 ASN A CA 1
ATOM 748 C C . ASN A 1 93 ? 16.078 3.316 -5.441 1.00 93.38 93 ASN A C 1
ATOM 750 O O . ASN A 1 93 ? 15.271 3.413 -6.364 1.00 93.38 93 ASN A O 1
ATOM 754 N N . VAL A 1 94 ? 15.826 2.580 -4.349 1.00 95.12 94 VAL A N 1
ATOM 755 C CA . VAL A 1 94 ? 14.682 1.658 -4.244 1.00 95.12 94 VAL A CA 1
ATOM 756 C C . VAL A 1 94 ? 13.340 2.341 -4.477 1.00 95.12 94 VAL A C 1
ATOM 758 O O . VAL A 1 94 ? 12.484 1.762 -5.128 1.00 95.12 94 VAL A O 1
ATOM 761 N N . LEU A 1 95 ? 13.145 3.579 -4.013 1.00 93.44 95 LEU A N 1
ATOM 762 C CA . LEU A 1 95 ? 11.880 4.289 -4.221 1.00 93.44 95 LEU A CA 1
ATOM 763 C C . LEU A 1 95 ? 11.637 4.586 -5.708 1.00 93.44 95 LEU A C 1
ATOM 765 O O . LEU A 1 95 ? 10.553 4.324 -6.225 1.00 93.44 95 LEU A O 1
ATOM 769 N N . ALA A 1 96 ? 12.655 5.100 -6.400 1.00 92.50 96 ALA A N 1
ATOM 770 C CA . ALA A 1 96 ? 12.566 5.410 -7.822 1.00 92.50 96 ALA A CA 1
ATOM 771 C C . ALA A 1 96 ? 12.406 4.135 -8.663 1.00 92.50 96 ALA A C 1
ATOM 773 O O . ALA A 1 96 ? 11.595 4.106 -9.588 1.00 92.50 96 ALA A O 1
ATOM 774 N N . LEU A 1 97 ? 13.123 3.066 -8.303 1.00 95.25 97 LEU A N 1
ATOM 775 C CA . LEU A 1 97 ? 13.002 1.754 -8.938 1.00 95.25 97 LEU A CA 1
ATOM 776 C C . LEU A 1 97 ? 11.638 1.115 -8.681 1.00 95.25 97 LEU A C 1
ATOM 778 O O . LEU A 1 97 ? 11.051 0.559 -9.603 1.00 95.25 97 LEU A O 1
ATOM 782 N N . LEU A 1 98 ? 11.088 1.236 -7.474 1.00 95.31 98 LEU A N 1
ATOM 783 C CA . LEU A 1 98 ? 9.771 0.708 -7.135 1.00 95.31 98 LEU A CA 1
ATOM 784 C C . LEU A 1 98 ? 8.670 1.378 -7.964 1.00 95.31 98 LEU A C 1
ATOM 786 O O . LEU A 1 98 ? 7.860 0.691 -8.581 1.00 95.31 98 LEU A O 1
ATOM 790 N N . VAL A 1 99 ? 8.664 2.713 -8.024 1.00 92.81 99 VAL A N 1
ATOM 791 C CA . VAL A 1 99 ? 7.675 3.467 -8.811 1.00 92.81 99 VAL A CA 1
ATOM 792 C C . VAL A 1 99 ? 7.823 3.166 -10.305 1.00 92.81 99 VAL A C 1
ATOM 794 O O . VAL A 1 99 ? 6.831 2.882 -10.974 1.00 92.81 99 VAL A O 1
ATOM 797 N N . SER A 1 100 ? 9.057 3.167 -10.818 1.00 93.31 100 SER A N 1
ATOM 798 C CA . SER A 1 100 ? 9.321 2.955 -12.247 1.00 93.31 100 SER A CA 1
ATOM 799 C C . SER A 1 100 ? 9.046 1.515 -12.686 1.00 93.31 100 SER A C 1
ATOM 801 O O . SER A 1 100 ? 8.438 1.305 -13.731 1.00 93.31 100 SER A O 1
ATOM 803 N N . SER A 1 101 ? 9.425 0.515 -11.883 1.00 95.19 101 SER A N 1
ATOM 804 C CA . SER A 1 101 ? 9.136 -0.899 -12.166 1.00 95.19 101 SER A CA 1
ATOM 805 C C . SER A 1 101 ? 7.635 -1.177 -12.157 1.00 95.19 101 SER A C 1
ATOM 807 O O . SER A 1 101 ? 7.139 -1.839 -13.064 1.00 95.19 101 SER A O 1
ATOM 809 N N . ASN A 1 102 ? 6.896 -0.601 -11.202 1.00 94.69 102 ASN A N 1
ATOM 810 C CA . ASN A 1 102 ? 5.442 -0.717 -11.155 1.00 94.69 102 ASN A CA 1
ATOM 811 C C . ASN A 1 102 ? 4.784 -0.061 -12.381 1.00 94.69 102 ASN A C 1
ATOM 813 O O . ASN A 1 102 ? 3.878 -0.638 -12.976 1.00 94.69 102 ASN A O 1
ATOM 817 N N . PHE A 1 103 ? 5.268 1.115 -12.799 1.00 91.94 103 PHE A N 1
ATOM 818 C CA . PHE A 1 103 ? 4.786 1.799 -14.004 1.00 91.94 103 PHE A CA 1
ATOM 819 C C . PHE A 1 103 ? 5.038 0.980 -15.279 1.00 91.94 103 PHE A C 1
ATOM 821 O O . PHE A 1 103 ? 4.128 0.786 -16.085 1.00 91.94 103 PHE A O 1
ATOM 828 N N . LEU A 1 104 ? 6.248 0.433 -15.428 1.00 92.44 104 LEU A N 1
ATOM 829 C CA . LEU A 1 104 ? 6.640 -0.398 -16.571 1.00 92.44 104 LEU A CA 1
ATOM 830 C C . LEU A 1 104 ? 6.094 -1.838 -16.510 1.00 92.44 104 LEU A C 1
ATOM 832 O O . LEU A 1 104 ? 6.350 -2.633 -17.418 1.00 92.44 104 LEU A O 1
ATOM 836 N N . LYS A 1 105 ? 5.301 -2.164 -15.478 1.00 94.19 105 LYS A N 1
ATOM 837 C CA . LYS A 1 105 ? 4.689 -3.480 -15.227 1.00 94.19 105 LYS A CA 1
ATOM 838 C C . LYS A 1 105 ? 5.720 -4.612 -15.029 1.00 94.19 105 LYS A C 1
ATOM 840 O O . LYS A 1 105 ? 5.467 -5.755 -15.403 1.00 94.19 105 LYS A O 1
ATOM 845 N N . MET A 1 106 ? 6.872 -4.308 -14.424 1.00 95.44 106 MET A N 1
ATOM 846 C CA . MET A 1 106 ? 7.956 -5.259 -14.126 1.00 95.44 106 MET A CA 1
ATOM 847 C C . MET A 1 106 ? 7.727 -5.980 -12.781 1.00 95.44 106 MET A C 1
ATOM 849 O O . MET A 1 106 ? 8.426 -5.731 -11.798 1.00 95.44 106 MET A O 1
ATOM 853 N N . GLU A 1 107 ? 6.738 -6.877 -12.714 1.00 95.38 107 GLU A N 1
ATOM 854 C CA . GLU A 1 107 ? 6.200 -7.407 -11.442 1.00 95.38 107 GLU A CA 1
ATOM 855 C C . GLU A 1 107 ? 7.232 -8.103 -10.530 1.00 95.38 107 GLU A C 1
ATOM 857 O O . GLU A 1 107 ? 7.195 -7.934 -9.307 1.00 95.38 107 GLU A O 1
ATOM 862 N N . HIS A 1 108 ? 8.185 -8.848 -11.103 1.00 95.75 108 HIS A N 1
ATOM 863 C CA . HIS A 1 108 ? 9.255 -9.484 -10.325 1.00 95.75 108 HIS A CA 1
ATOM 864 C C . HIS A 1 108 ? 10.128 -8.445 -9.612 1.00 95.75 108 HIS A C 1
ATOM 866 O O . HIS A 1 108 ? 10.307 -8.519 -8.396 1.00 95.75 108 HIS A O 1
ATOM 872 N N . LEU A 1 109 ? 10.591 -7.426 -10.339 1.00 96.44 109 LEU A N 1
ATOM 873 C CA . LEU A 1 109 ? 11.389 -6.343 -9.772 1.00 96.44 109 LEU A CA 1
ATOM 874 C C . LEU A 1 109 ? 10.590 -5.509 -8.763 1.00 96.44 109 LEU A C 1
ATOM 876 O O . LEU A 1 109 ? 11.118 -5.139 -7.716 1.00 96.44 109 LEU A O 1
ATOM 880 N N . THR A 1 110 ? 9.316 -5.227 -9.049 1.00 96.81 110 THR A N 1
ATOM 881 C CA . THR A 1 110 ? 8.430 -4.521 -8.113 1.00 96.81 110 THR A CA 1
ATOM 882 C C . THR A 1 110 ? 8.320 -5.278 -6.791 1.00 96.81 110 THR A C 1
ATOM 884 O O . THR A 1 110 ? 8.408 -4.667 -5.727 1.00 96.81 110 THR A O 1
ATOM 887 N N . SER A 1 111 ? 8.211 -6.607 -6.842 1.00 96.69 111 SER A N 1
ATOM 888 C CA . SER A 1 111 ? 8.187 -7.458 -5.649 1.00 96.69 111 SER A CA 1
ATOM 889 C C . SER A 1 111 ? 9.513 -7.431 -4.878 1.00 96.69 111 SER A C 1
ATOM 891 O O . SER A 1 111 ? 9.495 -7.243 -3.662 1.00 96.69 111 SER A O 1
ATOM 893 N N . GLU A 1 112 ? 10.657 -7.524 -5.565 1.00 96.62 112 GLU A N 1
ATOM 894 C CA . GLU A 1 112 ? 11.987 -7.408 -4.938 1.00 96.62 112 GLU A CA 1
ATOM 895 C C . GLU A 1 112 ? 12.187 -6.039 -4.261 1.00 96.62 112 GLU A C 1
ATOM 897 O O . GLU A 1 112 ? 12.671 -5.941 -3.130 1.00 96.62 112 GLU A O 1
ATOM 902 N N . CYS A 1 113 ? 11.759 -4.962 -4.926 1.00 97.12 113 CYS A N 1
ATOM 903 C CA . CYS A 1 113 ? 11.810 -3.608 -4.383 1.00 97.12 113 CYS A CA 1
ATOM 904 C C . CYS A 1 113 ? 10.890 -3.431 -3.169 1.00 97.12 113 CYS A C 1
ATOM 906 O O . CYS A 1 113 ? 11.273 -2.745 -2.223 1.00 97.12 113 CYS A O 1
ATOM 908 N N . LEU A 1 114 ? 9.704 -4.049 -3.159 1.00 96.44 114 LEU A N 1
ATOM 909 C CA . LEU A 1 114 ? 8.801 -4.039 -2.003 1.00 96.44 114 LEU A CA 1
ATOM 910 C C . LEU A 1 114 ? 9.388 -4.785 -0.810 1.00 96.44 114 LEU A C 1
ATOM 912 O O . LEU A 1 114 ? 9.329 -4.278 0.309 1.00 96.44 114 LEU A O 1
ATOM 916 N N . GLU A 1 115 ? 9.980 -5.957 -1.033 1.00 96.50 115 GLU A N 1
ATOM 917 C CA . GLU A 1 115 ? 10.644 -6.713 0.029 1.00 96.50 115 GLU A CA 1
ATOM 918 C C . GLU A 1 115 ? 11.789 -5.896 0.643 1.00 96.50 115 GLU A C 1
ATOM 920 O O . GLU A 1 115 ? 11.868 -5.741 1.868 1.00 96.50 115 GLU A O 1
ATOM 925 N N . TYR A 1 116 ? 12.629 -5.293 -0.205 1.00 96.81 116 TYR A N 1
ATOM 926 C CA . TYR A 1 116 ? 13.694 -4.402 0.243 1.00 96.81 116 TYR A CA 1
ATOM 927 C C . TYR A 1 116 ? 13.136 -3.188 0.997 1.00 96.81 116 TYR A C 1
ATOM 929 O O . TYR A 1 116 ? 13.646 -2.832 2.063 1.00 96.81 116 TYR A O 1
ATOM 937 N N . PHE A 1 117 ? 12.072 -2.566 0.476 1.00 95.31 117 PHE A N 1
ATOM 938 C CA . PHE A 1 117 ? 11.422 -1.424 1.110 1.00 95.31 117 PHE A CA 1
ATOM 939 C C . PHE A 1 117 ? 10.931 -1.782 2.509 1.00 95.31 117 PHE A C 1
ATOM 941 O O . PHE A 1 117 ? 11.248 -1.072 3.456 1.00 95.31 117 PHE A O 1
ATOM 948 N N . CYS A 1 118 ? 10.204 -2.891 2.665 1.00 94.88 118 CYS A N 1
ATOM 949 C CA . CYS A 1 118 ? 9.676 -3.328 3.955 1.00 94.88 118 CYS A CA 1
ATOM 950 C C . CYS A 1 118 ? 10.802 -3.606 4.962 1.00 94.88 118 CYS A C 1
ATOM 952 O O . CYS A 1 118 ? 10.735 -3.148 6.103 1.00 94.88 118 CYS A O 1
ATOM 954 N N . LYS A 1 119 ? 11.880 -4.269 4.526 1.00 95.00 119 LYS A N 1
ATOM 955 C CA . LYS A 1 119 ? 13.050 -4.572 5.367 1.00 95.00 119 LYS A CA 1
ATOM 956 C C . LYS A 1 119 ? 13.798 -3.320 5.842 1.00 95.00 119 LYS A C 1
ATOM 958 O O . LYS A 1 119 ? 14.319 -3.303 6.955 1.00 95.00 119 LY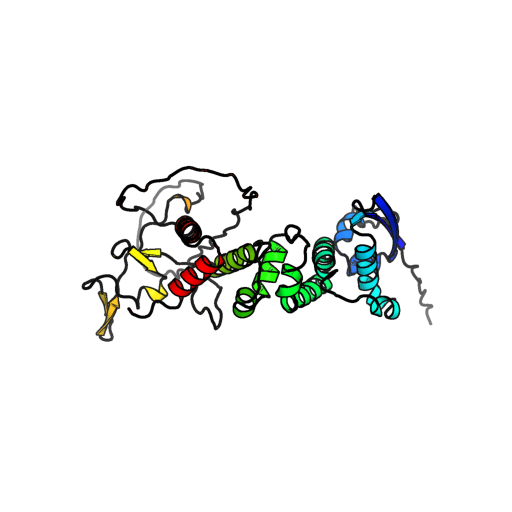S A O 1
ATOM 963 N N . HIS A 1 120 ? 13.848 -2.280 5.011 1.00 94.50 120 HIS A N 1
ATOM 964 C CA . HIS A 1 120 ? 14.575 -1.032 5.270 1.00 94.50 120 HIS A CA 1
ATOM 965 C C . HIS A 1 120 ? 13.646 0.179 5.469 1.00 94.50 120 HIS A C 1
ATOM 967 O O . HIS A 1 120 ? 14.073 1.329 5.335 1.00 94.50 120 HIS A O 1
ATOM 973 N N . ALA A 1 121 ? 12.376 -0.055 5.819 1.00 93.12 121 ALA A N 1
ATOM 974 C CA . ALA A 1 121 ? 11.331 0.970 5.805 1.00 93.12 121 ALA A CA 1
ATOM 975 C C . ALA A 1 121 ? 11.660 2.169 6.703 1.00 93.12 121 ALA A C 1
ATOM 977 O O . ALA A 1 121 ? 11.412 3.314 6.330 1.00 93.12 121 ALA A O 1
ATOM 978 N N . GLY A 1 122 ? 12.267 1.921 7.868 1.00 92.50 122 GLY A N 1
ATOM 979 C CA . GLY A 1 122 ? 12.687 2.979 8.789 1.00 92.50 122 GLY A CA 1
ATOM 980 C C . GLY A 1 122 ? 13.662 3.976 8.156 1.00 92.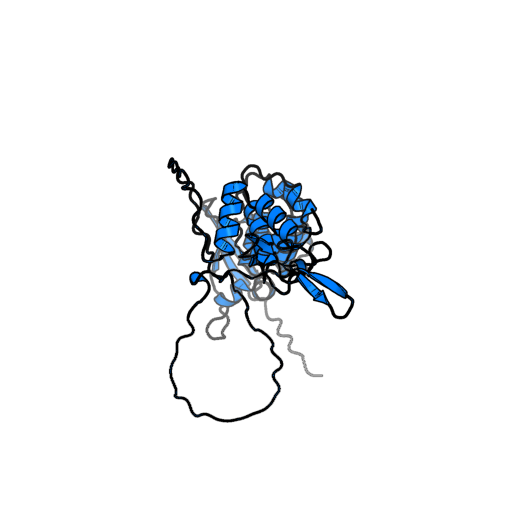50 122 GLY A C 1
ATOM 981 O O . GLY A 1 122 ? 13.454 5.185 8.270 1.00 92.50 122 GLY A O 1
ATOM 982 N N . ASP A 1 123 ? 14.680 3.478 7.452 1.00 92.50 123 ASP A N 1
ATOM 983 C CA . ASP A 1 123 ? 15.708 4.309 6.815 1.00 92.50 123 ASP A CA 1
ATOM 984 C C . ASP A 1 123 ? 15.148 5.049 5.596 1.00 92.50 123 ASP A C 1
ATOM 986 O O . ASP A 1 123 ? 15.416 6.236 5.396 1.00 92.50 123 ASP A O 1
ATOM 990 N N . ILE A 1 124 ? 14.309 4.372 4.807 1.00 92.62 124 ILE A N 1
ATOM 991 C CA . ILE A 1 124 ? 13.685 4.952 3.613 1.00 92.62 124 ILE A CA 1
ATOM 992 C C . ILE A 1 124 ? 12.719 6.078 3.999 1.00 92.62 124 ILE A C 1
ATOM 994 O O . ILE A 1 124 ? 12.751 7.149 3.400 1.00 92.62 124 ILE A O 1
ATOM 998 N N . ILE A 1 125 ? 11.904 5.890 5.040 1.00 91.50 125 ILE A N 1
ATOM 999 C CA . ILE A 1 125 ? 10.967 6.919 5.519 1.00 91.50 125 ILE A CA 1
ATOM 1000 C C . ILE A 1 125 ? 11.718 8.106 6.146 1.00 91.50 125 ILE A C 1
ATOM 1002 O O . ILE A 1 125 ? 11.310 9.265 5.992 1.00 91.50 125 ILE A O 1
ATOM 1006 N N . ALA A 1 126 ? 12.851 7.848 6.806 1.00 89.62 126 ALA A N 1
ATOM 1007 C CA . ALA A 1 126 ? 13.717 8.893 7.350 1.00 89.62 126 ALA A CA 1
ATOM 1008 C C . ALA A 1 126 ? 14.428 9.725 6.262 1.00 89.62 126 ALA A C 1
ATOM 1010 O O . ALA A 1 126 ? 14.739 10.895 6.501 1.00 89.62 126 ALA A O 1
ATOM 1011 N N . SER A 1 127 ? 14.642 9.157 5.071 1.00 87.75 127 SER A N 1
ATOM 1012 C CA . SER A 1 127 ? 15.280 9.803 3.915 1.00 87.75 127 SER A CA 1
ATOM 1013 C C . SER A 1 127 ? 14.571 11.098 3.487 1.00 87.75 127 SER A C 1
ATOM 1015 O O . SER A 1 127 ? 13.353 11.178 3.606 1.00 87.75 127 SER A O 1
ATOM 1017 N N . PRO A 1 128 ? 15.250 12.142 2.973 1.00 83.38 128 PRO A N 1
ATOM 1018 C CA . PRO A 1 128 ? 14.607 13.415 2.617 1.00 83.38 128 PRO A CA 1
ATOM 1019 C C . PRO A 1 128 ? 13.595 13.334 1.462 1.00 83.38 128 PRO A C 1
ATOM 1021 O O . PRO A 1 128 ? 12.845 14.291 1.272 1.00 83.38 128 PRO A O 1
ATOM 1024 N N . PHE A 1 129 ? 13.553 12.229 0.712 1.00 81.69 129 PHE A N 1
ATOM 1025 C CA . PHE A 1 129 ? 12.640 12.062 -0.418 1.00 81.69 129 PHE A CA 1
ATOM 1026 C C . PHE A 1 129 ? 11.166 12.072 0.016 1.00 81.69 129 PHE A C 1
ATOM 1028 O O . PHE A 1 129 ? 10.812 11.592 1.101 1.00 81.69 129 PHE A O 1
ATOM 1035 N N . SER A 1 130 ? 10.310 12.642 -0.838 1.00 83.56 130 SER A N 1
ATOM 1036 C CA . SER A 1 130 ? 8.859 12.527 -0.678 1.00 83.56 130 SER A CA 1
ATOM 1037 C C . SER A 1 130 ? 8.406 11.122 -1.075 1.00 83.56 130 SER A C 1
ATOM 1039 O O . SER A 1 130 ? 8.921 10.550 -2.033 1.00 83.56 130 SER A O 1
ATOM 1041 N N . LEU A 1 131 ? 7.436 10.587 -0.333 1.00 87.50 131 LEU A N 1
ATOM 1042 C CA . LEU A 1 131 ? 6.778 9.306 -0.603 1.00 87.50 131 LEU A CA 1
ATOM 1043 C C . LEU A 1 131 ? 5.409 9.489 -1.277 1.00 87.50 131 LEU A C 1
ATOM 1045 O O . LEU A 1 131 ? 4.687 8.515 -1.470 1.00 87.50 131 LEU A O 1
ATOM 1049 N N . ASP A 1 132 ? 5.050 10.718 -1.660 1.00 84.31 132 ASP A N 1
ATOM 1050 C CA . ASP A 1 132 ? 3.766 11.022 -2.306 1.00 84.31 132 ASP A CA 1
ATOM 1051 C C . ASP A 1 132 ? 3.649 10.442 -3.720 1.00 84.31 132 ASP A C 1
ATOM 1053 O O . ASP A 1 132 ? 2.547 10.315 -4.243 1.00 84.31 132 ASP A O 1
ATOM 1057 N N . CYS A 1 133 ? 4.772 10.058 -4.332 1.00 83.50 133 CYS A N 1
ATOM 1058 C CA . CYS A 1 133 ? 4.806 9.384 -5.629 1.00 83.50 133 CYS A CA 1
ATOM 1059 C C . CYS A 1 133 ? 4.327 7.923 -5.577 1.00 83.50 133 CYS A C 1
ATOM 1061 O O . CYS A 1 133 ? 4.135 7.306 -6.625 1.00 83.50 133 CYS A O 1
ATOM 1063 N N . LEU A 1 134 ? 4.139 7.354 -4.383 1.00 89.69 134 LEU A N 1
ATOM 1064 C CA . LEU A 1 134 ? 3.580 6.017 -4.228 1.00 89.69 134 LEU A CA 1
ATOM 1065 C C . LEU A 1 134 ? 2.064 6.069 -4.430 1.00 89.69 134 LEU A C 1
ATOM 1067 O O . LEU A 1 134 ? 1.344 6.670 -3.635 1.00 89.69 134 LEU A O 1
ATOM 1071 N N . GLY A 1 135 ? 1.585 5.411 -5.485 1.00 87.75 135 GLY A N 1
ATOM 1072 C CA . GLY A 1 135 ? 0.154 5.218 -5.711 1.00 87.75 135 GLY A CA 1
ATOM 1073 C C . GLY A 1 135 ? -0.483 4.286 -4.675 1.00 87.75 135 GLY A C 1
ATOM 1074 O O . GLY A 1 135 ? 0.206 3.478 -4.047 1.00 87.75 135 GLY A O 1
ATOM 1075 N N . ASP A 1 136 ? -1.810 4.357 -4.541 1.00 90.06 136 ASP A N 1
ATOM 1076 C CA . ASP A 1 136 ? -2.576 3.604 -3.534 1.00 90.06 136 ASP A CA 1
ATOM 1077 C C . ASP A 1 136 ? -2.317 2.092 -3.585 1.00 90.06 136 ASP A C 1
ATOM 1079 O O . ASP A 1 136 ? -2.228 1.452 -2.540 1.00 90.06 136 ASP A O 1
ATOM 1083 N N . SER A 1 137 ? -2.119 1.523 -4.779 1.00 91.88 137 SER A N 1
ATOM 1084 C CA . SER A 1 137 ? -1.807 0.098 -4.950 1.00 91.88 137 SER A CA 1
ATOM 1085 C C . SER A 1 137 ? -0.454 -0.301 -4.351 1.00 91.88 137 SER A C 1
ATOM 1087 O O . SER A 1 137 ? -0.328 -1.380 -3.774 1.00 91.88 137 SER A O 1
ATOM 1089 N N . LEU A 1 138 ? 0.564 0.558 -4.445 1.00 94.31 138 LEU A N 1
ATOM 1090 C CA . LEU A 1 138 ? 1.865 0.309 -3.823 1.00 94.31 138 LEU A CA 1
ATOM 1091 C C . LEU A 1 138 ? 1.785 0.488 -2.308 1.00 94.31 138 LEU A C 1
ATOM 1093 O O . LEU A 1 138 ? 2.358 -0.315 -1.576 1.00 94.31 138 LEU A O 1
ATOM 1097 N N . VAL A 1 139 ? 1.045 1.495 -1.834 1.00 94.75 139 VAL A N 1
ATOM 1098 C CA . VAL A 1 139 ? 0.817 1.706 -0.395 1.00 94.75 139 VAL A CA 1
ATOM 1099 C C . VAL A 1 139 ? 0.093 0.507 0.221 1.00 94.75 139 VAL A C 1
ATOM 1101 O O . VAL A 1 139 ? 0.491 0.055 1.291 1.00 94.75 139 VAL A O 1
ATOM 1104 N N . GLU A 1 140 ? -0.900 -0.052 -0.471 1.00 94.00 140 GLU A N 1
ATOM 1105 C CA . GLU A 1 140 ? -1.591 -1.286 -0.083 1.00 94.00 140 GLU A CA 1
ATOM 1106 C C . GLU A 1 140 ? -0.613 -2.462 0.060 1.00 94.00 140 GLU A C 1
ATOM 1108 O O . GLU A 1 140 ? -0.547 -3.117 1.100 1.00 94.00 140 GLU A O 1
ATOM 1113 N N . ARG A 1 141 ? 0.221 -2.698 -0.963 1.00 94.88 141 ARG A N 1
ATOM 1114 C CA . ARG A 1 141 ? 1.220 -3.780 -0.950 1.00 94.88 141 ARG A CA 1
ATOM 1115 C C . ARG A 1 141 ? 2.246 -3.601 0.172 1.00 94.88 141 ARG A C 1
ATOM 1117 O O . ARG A 1 141 ? 2.602 -4.573 0.835 1.00 94.88 141 ARG A O 1
ATOM 1124 N N . ILE A 1 142 ? 2.684 -2.368 0.431 1.00 95.12 142 ILE A N 1
ATOM 1125 C CA . ILE A 1 142 ? 3.555 -2.034 1.569 1.00 95.12 142 ILE A CA 1
ATOM 1126 C C . ILE A 1 142 ? 2.831 -2.303 2.896 1.00 95.12 142 ILE A C 1
ATOM 1128 O O . ILE A 1 142 ? 3.421 -2.862 3.821 1.00 95.12 142 ILE A O 1
ATOM 1132 N N . ALA A 1 143 ? 1.550 -1.939 3.003 1.00 93.94 143 ALA A N 1
ATOM 1133 C CA . ALA A 1 143 ? 0.755 -2.159 4.204 1.00 93.94 143 ALA A CA 1
ATOM 1134 C C . ALA A 1 143 ? 0.569 -3.647 4.518 1.00 93.94 143 ALA A C 1
ATOM 1136 O O . ALA A 1 143 ? 0.615 -4.020 5.692 1.00 93.94 143 ALA A O 1
ATOM 1137 N N . LEU A 1 144 ? 0.423 -4.497 3.502 1.00 91.25 144 LEU A N 1
ATOM 1138 C CA . LEU A 1 144 ? 0.389 -5.952 3.654 1.00 91.25 144 LEU A CA 1
ATOM 1139 C C . LEU A 1 144 ? 1.763 -6.540 4.012 1.00 91.25 144 LEU A C 1
ATOM 1141 O O . LEU A 1 144 ? 1.839 -7.454 4.832 1.00 91.25 144 LEU A O 1
ATOM 1145 N N . GLY A 1 145 ? 2.846 -6.007 3.437 1.00 91.50 145 GLY A N 1
ATOM 1146 C CA . GLY A 1 145 ? 4.211 -6.490 3.673 1.00 91.50 145 GLY A CA 1
ATOM 1147 C C . GLY A 1 145 ? 4.797 -6.120 5.042 1.00 91.50 145 GLY A C 1
ATOM 1148 O O . GLY A 1 145 ? 5.631 -6.855 5.570 1.00 91.50 145 GLY A O 1
ATOM 1149 N N . LEU A 1 146 ? 4.365 -5.005 5.641 1.00 92.38 146 LEU A N 1
ATOM 1150 C CA . LEU A 1 146 ? 4.861 -4.546 6.941 1.00 92.38 146 LEU A CA 1
ATOM 1151 C C . LEU A 1 146 ? 4.099 -5.163 8.114 1.00 92.38 146 LEU A C 1
ATOM 1153 O O . LEU A 1 146 ? 2.876 -5.016 8.243 1.00 92.38 146 LEU A O 1
ATOM 1157 N N . LYS A 1 147 ? 4.839 -5.751 9.056 1.00 89.88 147 LYS A N 1
ATOM 1158 C CA . LYS A 1 147 ? 4.280 -6.201 10.336 1.00 89.88 147 LYS A CA 1
ATOM 1159 C C . LYS A 1 147 ? 3.921 -5.010 11.223 1.00 89.88 147 LYS A C 1
ATOM 1161 O O . LYS A 1 147 ? 4.547 -3.950 11.152 1.00 89.88 147 LYS A O 1
ATOM 1166 N N . LEU A 1 148 ? 2.917 -5.177 12.087 1.00 89.25 148 LEU A N 1
ATOM 1167 C CA . LEU A 1 148 ? 2.468 -4.109 12.988 1.00 89.25 148 LEU A CA 1
ATOM 1168 C C . LEU A 1 148 ? 3.576 -3.663 13.946 1.00 89.25 148 LEU A C 1
ATOM 1170 O O . LEU A 1 148 ? 3.738 -2.468 14.173 1.00 89.25 148 LEU A O 1
ATOM 1174 N N . GLU A 1 149 ? 4.372 -4.600 14.460 1.00 88.75 149 GLU A N 1
ATOM 1175 C CA . GLU A 1 149 ? 5.455 -4.315 15.404 1.00 88.75 149 GLU A CA 1
ATOM 1176 C C . GLU A 1 149 ? 6.583 -3.505 14.758 1.00 88.75 149 GLU A C 1
ATOM 1178 O O . GLU A 1 149 ? 7.242 -2.707 15.425 1.00 88.75 149 GLU A O 1
ATOM 1183 N N . GLU A 1 150 ? 6.827 -3.722 13.466 1.00 90.75 150 GLU A N 1
ATOM 1184 C CA . GLU A 1 150 ? 7.822 -2.984 12.687 1.00 90.75 150 GLU A CA 1
ATOM 1185 C C . GLU A 1 150 ? 7.300 -1.586 12.364 1.00 90.75 150 GLU A C 1
ATOM 1187 O O . GLU A 1 150 ? 7.976 -0.596 12.649 1.00 90.75 150 GLU A O 1
ATOM 1192 N N . LEU A 1 151 ? 6.058 -1.493 11.876 1.00 91.94 151 LEU A N 1
ATOM 1193 C CA . LEU A 1 151 ? 5.395 -0.225 11.580 1.00 91.94 151 LEU A CA 1
ATOM 1194 C C . LEU A 1 151 ? 5.332 0.696 12.808 1.00 91.94 151 LEU A C 1
ATOM 1196 O O . LEU A 1 151 ? 5.566 1.906 12.703 1.00 91.94 151 LEU A O 1
ATOM 1200 N N . ASP A 1 152 ? 5.061 0.138 13.990 1.00 89.06 152 ASP A N 1
ATOM 1201 C CA . ASP A 1 152 ? 4.955 0.919 15.220 1.00 89.06 152 ASP A CA 1
ATOM 1202 C C . ASP A 1 152 ? 6.288 1.578 15.606 1.00 89.06 152 ASP A C 1
ATOM 1204 O O . ASP A 1 152 ? 6.310 2.748 15.998 1.00 89.06 152 ASP A O 1
ATOM 1208 N N . LYS A 1 153 ? 7.408 0.877 15.382 1.00 90.50 153 LYS A N 1
ATOM 1209 C CA . LYS A 1 153 ? 8.773 1.337 15.700 1.00 90.50 153 LYS A CA 1
ATOM 1210 C C . LYS A 1 153 ? 9.310 2.400 14.740 1.00 90.50 153 LYS A C 1
ATOM 1212 O O . LYS A 1 153 ? 10.220 3.145 15.109 1.00 90.50 153 LYS A O 1
ATOM 1217 N N . ILE A 1 154 ? 8.771 2.490 13.524 1.00 91.94 154 ILE A N 1
ATOM 1218 C CA . ILE A 1 154 ? 9.219 3.461 12.517 1.00 91.94 154 ILE A CA 1
ATOM 1219 C C . ILE A 1 154 ? 8.945 4.897 12.987 1.00 91.94 154 ILE A C 1
ATOM 1221 O O . ILE A 1 154 ? 7.828 5.249 13.378 1.00 91.94 154 ILE A O 1
ATOM 1225 N N . LYS A 1 155 ? 9.962 5.761 12.907 1.00 89.50 155 LYS A N 1
ATOM 1226 C CA . LYS A 1 155 ? 9.848 7.189 13.232 1.00 89.50 155 LYS A CA 1
ATOM 1227 C C . LYS A 1 155 ? 9.538 8.002 11.977 1.00 89.50 155 LYS A C 1
ATOM 1229 O O . LYS A 1 155 ? 10.447 8.367 11.241 1.00 89.50 155 LYS A O 1
ATOM 1234 N N . ASP A 1 156 ? 8.270 8.350 11.791 1.00 90.19 156 ASP A N 1
ATOM 1235 C CA . ASP A 1 156 ? 7.805 9.193 10.683 1.00 90.19 156 ASP A CA 1
ATOM 1236 C C . ASP A 1 156 ? 7.367 10.575 11.192 1.00 90.19 156 ASP A C 1
ATOM 1238 O O . ASP A 1 156 ? 6.188 10.852 11.386 1.00 90.19 156 ASP A O 1
ATOM 1242 N N . LYS A 1 157 ? 8.337 11.453 11.479 1.00 84.88 157 LYS A N 1
ATOM 1243 C CA . LYS A 1 157 ? 8.064 12.767 12.102 1.00 84.88 157 LYS A CA 1
ATOM 1244 C C . LYS A 1 157 ? 7.207 13.698 11.240 1.00 84.88 157 LYS A C 1
ATOM 1246 O O . LYS A 1 157 ? 6.615 14.625 11.777 1.00 84.88 157 LYS A O 1
ATOM 1251 N N . LYS A 1 158 ? 7.234 13.511 9.919 1.00 86.62 158 LYS A N 1
ATOM 1252 C CA . LYS A 1 158 ? 6.506 14.342 8.950 1.00 86.62 158 LYS A CA 1
ATOM 1253 C C . LYS A 1 158 ? 5.262 13.638 8.406 1.00 86.62 158 LYS A C 1
ATOM 1255 O O . LYS A 1 158 ? 4.652 14.172 7.492 1.00 86.62 158 LYS A O 1
ATOM 1260 N N . ASP A 1 159 ? 4.941 12.463 8.946 1.00 88.19 159 ASP A N 1
ATOM 1261 C CA . ASP A 1 159 ? 3.839 11.611 8.511 1.00 88.19 159 ASP A CA 1
ATOM 1262 C C . ASP A 1 159 ? 3.768 11.421 6.986 1.00 88.19 159 ASP A C 1
ATOM 1264 O O . ASP A 1 159 ? 2.741 11.622 6.344 1.00 88.19 159 ASP A O 1
ATOM 1268 N N . LYS A 1 160 ? 4.906 11.066 6.383 1.00 89.12 160 LYS A N 1
ATOM 1269 C CA . LYS A 1 160 ? 5.023 10.901 4.929 1.00 89.12 160 LYS A CA 1
ATOM 1270 C C . LYS A 1 160 ? 4.193 9.734 4.407 1.00 89.12 160 LYS A C 1
ATOM 1272 O O . LYS A 1 160 ? 3.724 9.768 3.273 1.00 89.12 160 LYS A O 1
ATOM 1277 N N . ILE A 1 161 ? 4.080 8.666 5.197 1.00 92.50 161 ILE A N 1
ATOM 1278 C CA . ILE A 1 161 ? 3.388 7.444 4.771 1.00 92.50 161 ILE A CA 1
ATOM 1279 C C . ILE A 1 161 ? 2.790 6.645 5.931 1.00 92.50 161 ILE A C 1
ATOM 1281 O O . ILE A 1 161 ? 1.867 5.863 5.711 1.00 92.50 161 ILE A O 1
ATOM 1285 N N . LYS A 1 162 ? 3.281 6.815 7.167 1.00 92.31 162 LYS A N 1
ATOM 1286 C CA . LYS A 1 162 ? 2.889 5.964 8.298 1.00 92.31 162 LYS A CA 1
ATOM 1287 C C . LYS A 1 162 ? 1.380 5.998 8.553 1.00 92.31 162 LYS A C 1
ATOM 1289 O O . LYS A 1 162 ? 0.777 4.931 8.676 1.00 92.31 162 LYS A O 1
ATOM 1294 N N . SER A 1 163 ? 0.753 7.174 8.556 1.00 92.19 163 SER A N 1
ATOM 1295 C CA . SER A 1 163 ? -0.706 7.292 8.645 1.00 92.19 163 SER A CA 1
ATOM 1296 C C . SER A 1 163 ? -1.437 6.617 7.490 1.00 92.19 163 SER A C 1
ATOM 1298 O O . SER A 1 163 ? -2.418 5.922 7.740 1.00 92.19 163 SER A O 1
ATOM 1300 N N . LYS A 1 164 ? -0.955 6.762 6.245 1.00 93.00 164 LYS A N 1
ATOM 1301 C CA . LYS A 1 164 ? -1.557 6.103 5.071 1.00 93.00 164 LYS A CA 1
ATOM 1302 C C . LYS A 1 164 ? -1.524 4.578 5.224 1.00 93.00 164 LYS A C 1
ATOM 1304 O O . LYS A 1 164 ? -2.525 3.918 4.977 1.00 93.00 164 LYS A O 1
ATOM 1309 N N . ILE A 1 165 ? -0.416 4.021 5.717 1.00 95.12 165 ILE A N 1
ATOM 1310 C CA . ILE A 1 165 ? -0.290 2.578 5.974 1.00 95.12 165 ILE A CA 1
ATOM 1311 C C . ILE A 1 165 ? -1.249 2.125 7.082 1.00 95.12 165 ILE A C 1
ATOM 1313 O O . ILE A 1 165 ? -1.907 1.098 6.933 1.00 95.12 165 ILE A O 1
ATOM 1317 N N . PHE A 1 166 ? -1.356 2.865 8.193 1.00 95.75 166 PHE A N 1
ATOM 1318 C CA . PHE A 1 166 ? -2.330 2.527 9.239 1.00 95.75 166 PHE A CA 1
ATOM 1319 C C . PHE A 1 166 ? -3.762 2.601 8.732 1.00 95.75 166 PHE A C 1
ATOM 1321 O O . PHE A 1 166 ? -4.560 1.735 9.071 1.00 95.75 166 PHE A O 1
ATOM 1328 N N . PHE A 1 167 ? -4.070 3.586 7.893 1.00 94.00 167 PHE A N 1
ATOM 1329 C CA . PHE A 1 167 ? -5.371 3.694 7.256 1.00 94.00 167 PHE A CA 1
ATOM 1330 C C . PHE A 1 167 ? -5.674 2.464 6.391 1.00 94.00 167 PHE A C 1
ATOM 1332 O O . PHE A 1 167 ? -6.707 1.837 6.593 1.00 94.00 167 PHE A O 1
ATOM 1339 N N . LYS A 1 168 ? -4.731 2.020 5.548 1.00 94.81 168 LYS A N 1
ATOM 1340 C CA . LYS A 1 168 ? -4.867 0.762 4.791 1.00 94.81 168 LYS A CA 1
ATOM 1341 C C . LYS A 1 168 ? -5.082 -0.457 5.684 1.00 94.81 168 LYS A C 1
ATOM 1343 O O . LYS A 1 168 ? -5.943 -1.292 5.431 1.00 94.81 168 LYS A O 1
ATOM 1348 N N . LYS A 1 169 ? -4.362 -0.534 6.804 1.00 94.31 169 LYS A N 1
ATOM 1349 C CA . LYS A 1 169 ? -4.588 -1.592 7.797 1.00 94.31 169 LYS A CA 1
ATOM 1350 C C . LYS A 1 169 ? -5.967 -1.507 8.458 1.00 94.31 169 LYS A C 1
ATOM 1352 O O . LYS A 1 169 ? -6.513 -2.553 8.785 1.00 94.31 169 LYS A O 1
ATOM 1357 N N . ILE A 1 170 ? -6.533 -0.313 8.652 1.00 95.06 170 ILE A N 1
ATOM 1358 C CA . ILE A 1 170 ? -7.921 -0.141 9.110 1.00 95.06 170 ILE A CA 1
ATOM 1359 C C . ILE A 1 170 ? -8.891 -0.643 8.040 1.00 95.06 170 ILE A C 1
ATOM 1361 O O . ILE A 1 170 ? -9.802 -1.381 8.394 1.00 95.06 170 ILE A O 1
ATOM 1365 N N . GLU A 1 171 ? -8.686 -0.305 6.763 1.00 93.88 171 GLU A N 1
ATOM 1366 C CA . GLU A 1 171 ? -9.524 -0.801 5.658 1.00 93.88 171 GLU A CA 1
ATOM 1367 C C . GLU A 1 171 ? -9.569 -2.335 5.645 1.00 93.88 171 GLU A C 1
ATOM 1369 O O . GLU A 1 171 ? -10.654 -2.913 5.623 1.00 93.88 171 GLU A O 1
ATOM 1374 N N . HIS A 1 172 ? -8.419 -3.000 5.800 1.00 92.94 172 HIS A N 1
ATOM 1375 C CA . HIS A 1 172 ? -8.362 -4.460 5.931 1.00 92.94 172 HIS A CA 1
ATOM 1376 C C . HIS A 1 172 ? -9.149 -5.008 7.124 1.00 92.94 172 HIS A C 1
ATOM 1378 O O . HIS A 1 172 ? -9.694 -6.101 7.037 1.00 92.94 172 HIS A O 1
ATOM 1384 N N . LEU A 1 173 ? -9.255 -4.276 8.239 1.00 93.31 173 LEU A N 1
ATOM 1385 C CA . LEU A 1 173 ? -10.082 -4.730 9.360 1.00 93.31 173 LEU A CA 1
ATOM 1386 C C . LEU A 1 173 ? -11.571 -4.765 9.006 1.00 93.31 173 LEU A C 1
ATOM 1388 O O . LEU A 1 173 ? -12.305 -5.449 9.705 1.00 93.31 173 LEU A O 1
ATOM 1392 N N . PHE A 1 174 ? -12.038 -4.065 7.973 1.00 93.44 174 PHE A N 1
ATOM 1393 C CA . PHE A 1 174 ? -13.435 -4.129 7.528 1.00 93.44 174 PHE A CA 1
ATOM 1394 C C . PHE A 1 174 ? -13.693 -5.202 6.466 1.00 93.44 174 PHE A C 1
ATOM 1396 O O . PHE A 1 174 ? -14.850 -5.427 6.116 1.00 93.44 174 PHE A O 1
ATOM 1403 N N . ASP A 1 175 ? -12.657 -5.897 5.996 1.00 91.88 175 ASP A N 1
ATOM 1404 C CA . ASP A 1 175 ? -12.809 -7.042 5.105 1.00 91.88 175 ASP A CA 1
ATOM 1405 C C . ASP A 1 175 ? -13.363 -8.254 5.894 1.00 91.88 175 ASP A C 1
ATOM 1407 O O . ASP A 1 175 ? -12.745 -8.690 6.876 1.00 91.88 175 ASP A O 1
ATOM 1411 N N . PRO A 1 176 ? -14.531 -8.810 5.506 1.00 90.62 176 PRO A N 1
ATOM 1412 C CA . PRO A 1 176 ? -15.124 -9.972 6.167 1.00 90.62 176 PRO A CA 1
ATOM 1413 C C . PRO A 1 176 ? -14.227 -11.215 6.181 1.00 90.62 176 PRO A C 1
ATOM 1415 O O . PRO A 1 176 ? -14.376 -12.047 7.080 1.00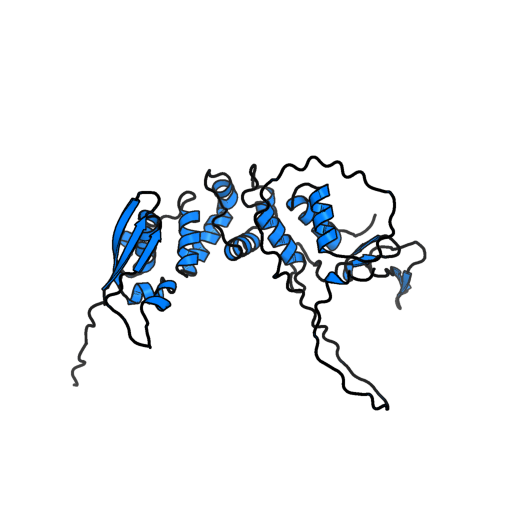 90.62 176 PRO A O 1
ATOM 1418 N N . GLU A 1 177 ? -13.325 -11.349 5.207 1.00 90.00 177 GLU A N 1
ATOM 1419 C CA . GLU A 1 177 ? -12.410 -12.486 5.066 1.00 90.00 177 GLU A CA 1
ATOM 1420 C C . GLU A 1 177 ? -11.078 -12.260 5.791 1.00 90.00 177 GLU A C 1
ATOM 1422 O O . GLU A 1 177 ? -10.304 -13.201 5.990 1.00 90.00 177 GLU A O 1
ATOM 1427 N N . TYR A 1 178 ? -10.813 -11.034 6.250 1.00 87.94 178 TYR A N 1
ATOM 1428 C CA . TYR A 1 178 ? -9.576 -10.722 6.944 1.00 87.94 178 TYR A CA 1
ATOM 1429 C C . TYR A 1 178 ? -9.563 -11.314 8.354 1.00 87.94 178 TYR A C 1
ATOM 1431 O O . TYR A 1 178 ? -10.360 -10.964 9.230 1.00 87.94 178 TYR A O 1
ATOM 1439 N N . THR A 1 179 ? -8.604 -12.206 8.585 1.00 84.31 179 THR A N 1
ATOM 1440 C CA . THR A 1 179 ? -8.284 -12.758 9.899 1.00 84.31 179 THR A CA 1
ATOM 1441 C C . THR A 1 179 ? -6.808 -13.134 9.947 1.00 84.31 179 THR A C 1
ATOM 1443 O O . THR A 1 179 ? -6.233 -13.621 8.972 1.00 84.31 179 THR A O 1
ATOM 1446 N N . THR A 1 180 ? -6.161 -12.893 11.083 1.00 83.25 180 THR A N 1
ATOM 1447 C CA . THR A 1 180 ? -4.759 -13.263 11.302 1.00 83.25 180 THR A CA 1
ATOM 1448 C C . THR A 1 180 ? -4.579 -13.842 12.699 1.00 83.25 180 THR A C 1
ATOM 1450 O O . THR A 1 180 ? -5.415 -13.653 13.581 1.00 83.25 180 THR A O 1
ATOM 1453 N N . SER A 1 181 ? -3.442 -14.498 12.954 1.00 82.81 181 SER A N 1
ATOM 1454 C CA . SER A 1 181 ? -3.135 -15.032 14.291 1.00 82.81 181 SER A CA 1
ATOM 1455 C C . SER A 1 181 ? -3.156 -13.966 15.398 1.00 82.81 181 SER A C 1
ATOM 1457 O O . SER A 1 181 ? -3.381 -14.316 16.553 1.00 82.81 181 SER A O 1
ATOM 1459 N N . TYR A 1 182 ? -2.896 -12.696 15.072 1.00 80.69 182 TYR A N 1
ATOM 1460 C CA . TYR A 1 182 ? -2.926 -11.579 16.023 1.00 80.69 182 TYR A CA 1
ATOM 1461 C C . TYR A 1 182 ? -4.229 -10.766 15.946 1.00 80.69 182 TYR A C 1
ATOM 1463 O O . TYR A 1 182 ? -4.466 -9.906 16.786 1.00 80.69 182 TYR A O 1
ATOM 1471 N N . CYS A 1 183 ? -5.073 -10.991 14.940 1.00 83.69 183 CYS A N 1
ATOM 1472 C CA . CYS A 1 183 ? -6.349 -10.310 14.755 1.00 83.69 183 CYS A CA 1
ATOM 1473 C C . CYS A 1 183 ? -7.408 -11.349 14.360 1.00 83.69 183 CYS A C 1
ATOM 1475 O O . CYS A 1 183 ? -7.755 -11.455 13.183 1.00 83.69 183 CYS A O 1
ATOM 1477 N N . PRO A 1 184 ? -7.885 -12.163 15.322 1.00 85.25 184 PRO A N 1
ATOM 1478 C CA . PRO A 1 184 ? -8.833 -13.235 15.029 1.00 85.25 184 PRO A CA 1
ATOM 1479 C C . PRO A 1 184 ? -10.205 -12.708 14.590 1.00 85.25 184 PRO A C 1
ATOM 1481 O O . PRO A 1 184 ? -10.913 -13.407 13.868 1.00 85.25 184 PRO A O 1
ATOM 1484 N N . ASN A 1 185 ? -10.581 -11.494 15.009 1.00 88.88 185 ASN A N 1
ATOM 1485 C CA . ASN A 1 185 ? -11.827 -10.841 14.613 1.00 88.88 185 ASN A CA 1
ATOM 1486 C C . ASN A 1 185 ? -11.583 -9.696 13.621 1.00 88.88 185 ASN A C 1
ATOM 1488 O O . ASN A 1 185 ? -10.493 -9.128 13.560 1.00 88.88 185 ASN A O 1
ATOM 1492 N N . ASN A 1 186 ? -12.649 -9.311 12.920 1.00 91.38 186 ASN A N 1
ATOM 1493 C CA . ASN A 1 186 ? -12.709 -8.152 12.035 1.00 91.38 186 ASN A CA 1
ATOM 1494 C C . ASN A 1 186 ? -13.880 -7.221 12.412 1.00 91.38 186 ASN A C 1
ATOM 1496 O O . ASN A 1 186 ? -14.708 -7.529 13.275 1.00 91.38 186 ASN A O 1
ATOM 1500 N N . ALA A 1 187 ? -13.906 -6.049 11.791 1.00 92.19 187 ALA A N 1
ATOM 1501 C CA . ALA A 1 187 ? -14.860 -4.964 11.977 1.00 92.19 187 ALA A CA 1
ATOM 1502 C C . ALA A 1 187 ? -15.966 -4.930 10.904 1.00 92.19 187 ALA A C 1
ATOM 1504 O O . ALA A 1 187 ? -16.780 -4.010 10.921 1.00 92.19 187 ALA A O 1
ATOM 1505 N N . ALA A 1 188 ? -16.049 -5.925 10.011 1.00 90.81 188 ALA A N 1
ATOM 1506 C CA . ALA A 1 188 ? -17.023 -5.949 8.911 1.00 90.81 188 ALA A CA 1
ATOM 1507 C C . ALA A 1 188 ? -18.483 -5.779 9.376 1.00 90.81 188 ALA A C 1
ATOM 1509 O O . ALA A 1 188 ? -19.301 -5.175 8.692 1.00 90.81 188 ALA A O 1
ATOM 1510 N N . TYR A 1 189 ? -18.797 -6.284 10.573 1.00 88.75 189 TYR A N 1
ATOM 1511 C CA . TYR A 1 189 ? -20.129 -6.213 11.183 1.00 88.75 189 TYR A CA 1
ATOM 1512 C C . TYR A 1 189 ? -20.114 -5.432 12.503 1.00 88.75 189 TYR A C 1
ATOM 1514 O O . TYR A 1 189 ? -20.715 -5.854 13.498 1.00 88.75 189 TYR A O 1
ATOM 1522 N N . LEU A 1 190 ? -19.352 -4.336 12.547 1.00 92.38 190 LEU A N 1
ATOM 1523 C CA . LEU A 1 190 ? -19.313 -3.429 13.689 1.00 92.38 190 LEU A CA 1
ATOM 1524 C C . LEU A 1 190 ? -20.656 -2.704 13.828 1.00 92.38 190 LEU A C 1
ATOM 1526 O O . LEU A 1 190 ? -21.204 -2.196 12.856 1.00 92.38 190 LEU A O 1
ATOM 1530 N N . PHE A 1 191 ? -21.179 -2.619 15.046 1.00 92.31 191 PHE A N 1
ATOM 1531 C CA . PHE A 1 191 ? -22.408 -1.888 15.326 1.00 92.31 191 PHE A CA 1
ATOM 1532 C C . PHE A 1 191 ? -22.333 -1.171 16.671 1.00 92.31 191 PHE A C 1
ATOM 1534 O O . PHE A 1 191 ? -21.583 -1.554 17.574 1.00 92.31 191 PHE A O 1
ATOM 1541 N N . ARG A 1 192 ? -23.166 -0.142 16.831 1.00 93.25 192 ARG A N 1
ATOM 1542 C CA . ARG A 1 192 ? -23.387 0.523 18.116 1.00 93.25 192 ARG A CA 1
ATOM 1543 C C . ARG A 1 192 ? -24.658 0.008 18.765 1.00 93.25 192 ARG A C 1
ATOM 1545 O O . ARG A 1 192 ? -25.714 0.026 18.147 1.00 93.25 192 ARG A O 1
ATOM 1552 N N . CYS A 1 193 ? -24.587 -0.407 20.025 1.00 92.94 193 CYS A N 1
ATOM 1553 C CA . CYS A 1 193 ? -25.778 -0.807 20.764 1.00 92.94 193 CYS A CA 1
ATOM 1554 C C . CYS A 1 193 ? -26.626 0.422 21.133 1.00 92.94 193 CYS A C 1
ATOM 1556 O O . CYS A 1 193 ? -26.151 1.303 21.850 1.00 92.94 193 CYS A O 1
ATOM 1558 N N . GLN A 1 194 ? -27.901 0.466 20.739 1.00 92.81 194 GLN A N 1
ATOM 1559 C CA . GLN A 1 194 ? -28.803 1.583 21.069 1.00 92.81 194 GLN A CA 1
ATOM 1560 C C . GLN A 1 194 ? -29.145 1.690 22.569 1.00 92.81 194 GLN A C 1
ATOM 1562 O O . GLN A 1 194 ? -29.692 2.700 23.009 1.00 92.81 194 GLN A O 1
ATOM 1567 N N . LYS A 1 195 ? -28.857 0.650 23.368 1.00 92.50 195 LYS A N 1
ATOM 1568 C CA . LYS A 1 195 ? -29.166 0.618 24.809 1.00 92.50 195 LYS A CA 1
ATOM 1569 C C . LYS A 1 195 ? -27.985 1.023 25.682 1.00 92.50 195 LYS A C 1
ATOM 1571 O O . LYS A 1 195 ? -28.139 1.894 26.529 1.00 92.50 195 LYS A O 1
ATOM 1576 N N . CYS A 1 196 ? -26.825 0.391 25.498 1.00 91.88 196 CYS A N 1
ATOM 1577 C CA . CYS A 1 196 ? -25.628 0.685 26.296 1.00 91.88 196 CYS A CA 1
ATOM 1578 C C . CYS A 1 196 ? -24.630 1.615 25.590 1.00 91.88 196 CYS A C 1
ATOM 1580 O O . CYS A 1 196 ? -23.656 2.034 26.205 1.00 91.88 196 CYS A O 1
ATOM 1582 N N . GLY A 1 197 ? -24.830 1.919 24.303 1.00 90.31 197 GLY A N 1
ATOM 1583 C CA . GLY A 1 197 ? -23.952 2.791 23.522 1.00 90.31 197 GLY A CA 1
ATOM 1584 C C . GLY A 1 197 ? -22.609 2.176 23.117 1.00 90.31 197 GLY A C 1
ATOM 1585 O O . GLY A 1 197 ? -21.868 2.845 22.396 1.00 90.31 197 GLY A O 1
ATOM 1586 N N . LYS A 1 198 ? -22.299 0.944 23.553 1.00 90.88 198 LYS A N 1
ATOM 1587 C CA . LYS A 1 198 ? -21.044 0.238 23.244 1.00 90.88 198 LYS A CA 1
ATOM 1588 C C . LYS A 1 198 ? -20.934 -0.073 21.750 1.00 90.88 198 LYS A C 1
ATOM 1590 O O . LYS A 1 198 ? -21.937 -0.400 21.114 1.00 90.88 198 LYS A O 1
ATOM 1595 N N . ILE A 1 199 ? -19.711 0.007 21.230 1.00 92.56 199 ILE A N 1
ATOM 1596 C CA . ILE A 1 199 ? -19.346 -0.418 19.876 1.00 92.56 199 ILE A CA 1
ATOM 1597 C C . ILE A 1 199 ? -18.870 -1.867 19.946 1.00 92.56 199 ILE A C 1
ATOM 1599 O O . ILE A 1 199 ? -17.973 -2.177 20.731 1.00 92.56 199 ILE A O 1
ATOM 1603 N N . LEU A 1 200 ? -19.505 -2.746 19.176 1.00 91.00 200 LEU A N 1
ATOM 1604 C CA . LEU A 1 200 ? -19.371 -4.195 19.292 1.00 91.00 200 LEU A CA 1
ATOM 1605 C C . LEU A 1 200 ? -19.359 -4.846 17.914 1.00 91.00 200 LEU A C 1
ATOM 1607 O O . LEU A 1 200 ? -19.932 -4.325 16.963 1.00 91.00 200 LEU A O 1
ATOM 1611 N N . THR A 1 201 ? -18.764 -6.030 17.835 1.00 89.56 201 THR A N 1
ATOM 1612 C CA . THR A 1 201 ? -18.978 -6.961 16.723 1.00 89.56 201 THR A CA 1
ATOM 1613 C C . THR A 1 201 ? -19.976 -8.035 17.145 1.00 89.56 201 THR A C 1
ATOM 1615 O O . THR A 1 201 ? -20.239 -8.231 18.338 1.00 89.56 201 THR A O 1
ATOM 1618 N N . ARG A 1 202 ? -20.507 -8.791 16.178 1.00 83.62 202 ARG A N 1
ATOM 1619 C CA . ARG A 1 202 ? -21.404 -9.923 16.458 1.00 83.62 202 ARG A CA 1
ATOM 1620 C C . ARG A 1 202 ? -20.793 -10.919 17.451 1.00 83.62 202 ARG A C 1
ATOM 1622 O O . ARG A 1 202 ? -21.463 -11.300 18.409 1.00 83.62 202 ARG A O 1
ATOM 1629 N N . ASN A 1 203 ? -19.516 -11.259 17.278 1.00 85.31 203 ASN A N 1
ATOM 1630 C CA . ASN A 1 203 ? -18.804 -12.223 18.125 1.00 85.31 203 ASN A CA 1
ATOM 1631 C C . ASN A 1 203 ? -18.624 -11.725 19.563 1.00 85.31 203 ASN A C 1
ATOM 1633 O O . ASN A 1 203 ? -18.723 -12.500 20.508 1.00 85.31 203 ASN A O 1
ATOM 1637 N N . ILE A 1 204 ? -18.388 -10.427 19.742 1.00 87.94 204 ILE A N 1
ATOM 1638 C CA . ILE A 1 204 ? -18.147 -9.830 21.061 1.00 87.94 204 ILE A CA 1
ATOM 1639 C C . ILE A 1 204 ? -19.462 -9.550 21.792 1.00 87.94 204 ILE A C 1
ATOM 1641 O O . ILE A 1 204 ? -19.527 -9.626 23.019 1.00 87.94 204 ILE A O 1
ATOM 1645 N N . SER A 1 205 ? -20.535 -9.266 21.049 1.00 89.62 205 SER A N 1
ATOM 1646 C CA . SER A 1 205 ? -21.842 -8.922 21.619 1.00 89.62 205 SER A CA 1
ATOM 1647 C C . SER A 1 205 ? -22.438 -10.016 22.512 1.00 89.62 205 SER A C 1
ATOM 1649 O O . SER A 1 205 ? -23.164 -9.701 23.449 1.00 89.62 205 SER A O 1
ATOM 1651 N N . ILE A 1 206 ? -22.087 -11.284 22.273 1.00 89.06 206 ILE A N 1
ATOM 1652 C CA . ILE A 1 206 ? -22.543 -12.433 23.072 1.00 89.06 206 ILE A CA 1
ATOM 1653 C C . ILE A 1 206 ? -21.671 -12.703 24.309 1.00 89.06 206 ILE A C 1
ATOM 1655 O O . ILE A 1 206 ? -21.960 -13.626 25.064 1.00 89.06 206 ILE A O 1
ATOM 1659 N N . ILE A 1 207 ? -20.603 -11.927 24.510 1.00 88.94 207 ILE A N 1
ATOM 1660 C CA . ILE A 1 207 ? -19.654 -12.072 25.625 1.00 88.94 207 ILE A CA 1
ATOM 1661 C C . ILE A 1 207 ? -19.713 -10.836 26.530 1.00 88.94 207 ILE A C 1
ATOM 1663 O O . ILE A 1 207 ? -19.666 -10.951 27.752 1.00 88.94 207 ILE A O 1
ATOM 1667 N N . VAL A 1 208 ? -19.857 -9.643 25.946 1.00 88.69 208 VAL A N 1
ATOM 1668 C CA . VAL A 1 208 ? -19.864 -8.372 26.682 1.00 88.69 208 VAL A CA 1
ATOM 1669 C C . VAL A 1 208 ? -21.244 -8.080 27.270 1.00 88.69 208 VAL A C 1
ATOM 1671 O O . VAL A 1 208 ? -22.202 -7.929 26.508 1.00 88.69 208 VAL A O 1
ATOM 1674 N N . PRO A 1 209 ? -21.379 -7.880 28.595 1.00 90.81 209 PRO A N 1
ATOM 1675 C CA . PRO A 1 209 ? -22.649 -7.487 29.201 1.00 90.81 209 PRO A CA 1
ATOM 1676 C C . PRO A 1 209 ? -23.185 -6.163 28.633 1.00 90.81 209 PRO A C 1
ATOM 1678 O O . PRO A 1 209 ? -22.444 -5.183 28.495 1.00 90.81 209 PRO A O 1
ATOM 1681 N N . CYS A 1 210 ? -24.485 -6.108 28.322 1.00 91.88 210 CYS A N 1
ATOM 1682 C CA . CYS A 1 210 ? -25.152 -4.874 27.897 1.00 91.88 210 CYS A CA 1
ATOM 1683 C C . CYS A 1 210 ? -25.565 -4.018 29.105 1.00 91.88 210 CYS A C 1
ATOM 1685 O O . CYS A 1 210 ? -24.864 -3.086 29.487 1.00 91.88 210 CYS A O 1
ATOM 1687 N N . LEU A 1 211 ? -26.723 -4.332 29.685 1.00 90.19 211 LEU A N 1
ATOM 1688 C CA . LEU A 1 211 ? -27.278 -3.757 30.911 1.00 90.19 211 LEU A CA 1
ATOM 1689 C C . LEU A 1 211 ? -27.680 -4.927 31.827 1.00 90.19 211 LEU A C 1
ATOM 1691 O O . LEU A 1 211 ? -27.925 -6.014 31.296 1.00 90.19 211 LEU A O 1
ATOM 1695 N N . PRO A 1 212 ? -27.812 -4.732 33.154 1.00 85.50 212 PRO A N 1
ATOM 1696 C CA . PRO A 1 212 ? -28.004 -5.823 34.115 1.00 85.50 212 PRO A CA 1
ATOM 1697 C C . PRO A 1 212 ? -29.148 -6.801 33.821 1.00 85.50 212 PRO A C 1
ATOM 1699 O O . PRO A 1 212 ? -29.047 -7.937 34.242 1.00 85.50 212 PRO A O 1
ATOM 1702 N N . ASN A 1 213 ? -30.186 -6.409 33.069 1.00 87.00 213 ASN A N 1
ATOM 1703 C CA . ASN A 1 213 ? -31.348 -7.254 32.738 1.00 87.00 213 ASN A CA 1
ATOM 1704 C C . ASN A 1 213 ? -31.447 -7.620 31.246 1.00 87.00 213 ASN A C 1
ATOM 1706 O O . ASN A 1 213 ? -32.521 -7.953 30.752 1.00 87.00 213 ASN A O 1
ATOM 1710 N N . ARG A 1 214 ? -30.356 -7.484 30.488 1.00 92.19 214 ARG A N 1
ATOM 1711 C CA . ARG A 1 214 ? -30.340 -7.740 29.042 1.00 92.19 214 ARG A CA 1
ATOM 1712 C C . ARG A 1 214 ? -29.510 -8.964 28.715 1.00 92.19 214 ARG A C 1
ATOM 1714 O O . ARG A 1 214 ? -28.419 -8.854 28.160 1.00 92.19 214 ARG A O 1
ATOM 1721 N N . PHE A 1 215 ? -30.052 -10.116 29.073 1.00 93.25 215 PHE A N 1
ATOM 1722 C CA . PHE A 1 215 ? -29.478 -11.413 28.768 1.00 93.25 215 PHE A CA 1
ATOM 1723 C C . PHE A 1 215 ? -30.586 -12.434 28.499 1.00 93.25 215 PHE A C 1
ATOM 1725 O O . PHE A 1 215 ? -31.715 -12.286 28.965 1.00 93.25 215 PHE A O 1
ATOM 1732 N N . ILE A 1 216 ? -30.249 -13.472 27.745 1.00 93.06 216 ILE A N 1
ATOM 1733 C CA . ILE A 1 216 ? -31.051 -14.685 27.591 1.00 93.06 216 ILE A CA 1
ATOM 1734 C C . ILE A 1 216 ? -30.313 -15.845 28.242 1.00 93.06 216 ILE A C 1
ATOM 1736 O O . ILE A 1 216 ? -29.090 -15.824 28.357 1.00 93.06 216 ILE A O 1
ATOM 1740 N N . ILE A 1 217 ? -31.052 -16.864 28.659 1.00 92.62 217 ILE A N 1
ATOM 1741 C CA . ILE A 1 217 ? -30.461 -18.078 29.214 1.00 92.62 217 ILE A CA 1
ATOM 1742 C C . ILE A 1 217 ? -30.334 -19.098 28.081 1.00 92.62 217 ILE A C 1
ATOM 1744 O O . ILE A 1 217 ? -31.318 -19.439 27.420 1.00 92.62 217 ILE A O 1
ATOM 1748 N N . SER A 1 218 ? -29.109 -19.554 27.825 1.00 90.94 218 SER A N 1
ATOM 1749 C CA . SER A 1 218 ? -28.812 -20.590 26.840 1.00 90.94 218 SER A CA 1
ATOM 1750 C C . SER A 1 218 ? -29.432 -21.926 27.267 1.00 90.94 218 SER A C 1
ATOM 1752 O O . SER A 1 218 ? -29.735 -22.149 28.438 1.00 90.94 218 SER A O 1
ATOM 1754 N N . ARG A 1 219 ? -29.552 -22.889 26.343 1.00 92.56 219 ARG A N 1
ATOM 1755 C CA . ARG A 1 219 ? -29.996 -24.257 26.692 1.00 92.56 219 ARG A CA 1
ATOM 1756 C C . ARG A 1 219 ? -29.091 -24.948 27.725 1.00 92.56 219 ARG A C 1
ATOM 1758 O O . ARG A 1 219 ? -29.513 -25.927 28.326 1.00 92.56 219 ARG A O 1
ATOM 1765 N N . ARG A 1 220 ? -27.856 -24.467 27.901 1.00 93.25 220 ARG A N 1
ATOM 1766 C CA . ARG A 1 220 ? -26.882 -24.966 28.883 1.00 93.25 220 ARG A CA 1
ATOM 1767 C C . ARG A 1 220 ? -26.945 -24.219 30.222 1.00 93.25 220 ARG A C 1
ATOM 1769 O O . ARG A 1 220 ? -26.232 -24.595 31.141 1.00 93.25 220 ARG A O 1
ATOM 1776 N N . GLY A 1 221 ? -27.802 -23.201 30.344 1.00 91.25 221 GLY A N 1
ATOM 1777 C CA . GLY A 1 221 ? -27.933 -22.375 31.546 1.00 91.25 221 GLY A CA 1
ATOM 1778 C C . GLY A 1 221 ? -27.048 -21.125 31.558 1.00 91.25 221 GLY A C 1
ATOM 1779 O O . GLY A 1 221 ? -27.082 -20.378 32.531 1.00 91.25 221 GLY A O 1
ATOM 1780 N N . ASP A 1 222 ? -26.286 -20.865 30.492 1.00 90.31 222 ASP A N 1
ATOM 1781 C CA . ASP A 1 222 ? -25.394 -19.701 30.425 1.00 90.31 222 ASP A CA 1
ATOM 1782 C C . ASP A 1 222 ? -26.184 -18.409 30.190 1.00 90.31 222 ASP A C 1
ATOM 1784 O O . ASP A 1 222 ? -27.087 -18.374 29.352 1.00 90.31 222 ASP A O 1
ATOM 1788 N N . MET A 1 223 ? -25.812 -17.325 30.870 1.00 92.00 223 MET A N 1
ATOM 1789 C CA . MET A 1 223 ? -26.360 -15.993 30.603 1.00 92.00 223 MET A CA 1
ATOM 1790 C C . MET A 1 223 ? -25.648 -15.366 29.400 1.00 92.00 223 MET A C 1
ATOM 1792 O O . MET A 1 223 ? -24.477 -15.008 29.486 1.00 92.00 223 MET A O 1
ATOM 1796 N N . ILE A 1 224 ? -26.361 -15.212 28.285 1.00 92.19 224 ILE A N 1
ATOM 1797 C CA . ILE A 1 224 ? -25.857 -14.602 27.051 1.00 92.19 224 ILE A CA 1
ATOM 1798 C C . ILE A 1 224 ? -26.377 -13.161 26.967 1.00 92.19 224 ILE A C 1
ATOM 1800 O O . ILE A 1 224 ? -27.594 -12.978 26.873 1.00 92.19 224 ILE A O 1
ATOM 1804 N N . PRO A 1 225 ? -25.511 -12.133 26.980 1.00 93.50 225 PRO A N 1
ATOM 1805 C CA . PRO A 1 225 ? -25.916 -10.743 26.803 1.00 93.50 225 PRO A CA 1
ATOM 1806 C C . PRO A 1 225 ? -26.668 -10.494 25.490 1.00 93.50 225 PRO A C 1
ATOM 1808 O O . PRO A 1 225 ? -26.367 -11.088 24.458 1.00 93.50 225 PRO A O 1
ATOM 1811 N N . VAL A 1 226 ? -27.627 -9.565 25.521 1.00 93.31 226 VAL A N 1
ATOM 1812 C CA . VAL A 1 226 ? -28.402 -9.144 24.345 1.00 93.31 226 VAL A CA 1
ATOM 1813 C C . VAL A 1 226 ? -28.240 -7.649 24.107 1.00 93.31 226 VAL A C 1
ATOM 1815 O O . VAL A 1 226 ? -28.693 -6.812 24.899 1.00 93.31 226 VAL A O 1
ATOM 1818 N N . HIS A 1 227 ? -27.645 -7.321 22.964 1.00 93.88 227 HIS A N 1
ATOM 1819 C CA . HIS A 1 227 ? -27.506 -5.958 22.461 1.00 93.88 227 HIS A CA 1
ATOM 1820 C C . HIS A 1 227 ? -28.462 -5.725 21.302 1.00 93.88 227 HIS A C 1
ATOM 1822 O O . HIS A 1 227 ? -28.665 -6.614 20.483 1.00 93.88 227 HIS A O 1
ATOM 1828 N N . ASP A 1 228 ? -29.001 -4.511 21.227 1.00 91.56 228 ASP A N 1
ATOM 1829 C CA . ASP A 1 228 ? -29.813 -4.089 20.091 1.00 91.56 228 ASP A CA 1
ATOM 1830 C C . ASP A 1 228 ? -28.954 -3.178 19.208 1.00 91.56 228 ASP A C 1
ATOM 1832 O O . ASP A 1 228 ? -28.534 -2.123 19.700 1.00 91.56 228 ASP A O 1
ATOM 1836 N N . PRO A 1 229 ? -28.670 -3.545 17.949 1.00 90.81 229 PRO A N 1
ATOM 1837 C CA . PRO A 1 229 ? -28.001 -2.655 17.010 1.00 90.81 229 PRO A CA 1
ATOM 1838 C C . PRO A 1 229 ? -28.803 -1.369 16.790 1.00 90.81 229 PRO A C 1
ATOM 1840 O O . PRO A 1 229 ? -30.032 -1.386 16.759 1.00 90.81 229 PRO A O 1
ATOM 1843 N N . MET A 1 230 ? -28.103 -0.244 16.696 1.00 90.12 230 MET A N 1
ATOM 1844 C CA . MET A 1 230 ? -28.649 1.004 16.173 1.00 90.12 230 MET A CA 1
ATOM 1845 C C . MET A 1 230 ? -28.779 0.886 14.653 1.00 90.12 230 MET A C 1
ATOM 1847 O O . MET A 1 230 ? -27.930 0.252 14.025 1.00 90.12 230 MET A O 1
ATOM 1851 N N . GLU A 1 231 ? -29.817 1.496 14.082 1.00 81.56 231 GLU A N 1
ATOM 1852 C CA . GLU A 1 231 ? -30.013 1.502 12.631 1.00 81.56 231 GLU A CA 1
ATOM 1853 C C . GLU A 1 231 ? -28.794 2.119 11.917 1.00 81.56 231 GLU A C 1
ATOM 1855 O O . GLU A 1 231 ? -28.241 3.118 12.407 1.00 81.56 231 GLU A O 1
ATOM 1860 N N . PRO A 1 232 ? -28.348 1.549 10.783 1.00 73.44 232 PRO A N 1
ATOM 1861 C CA . PRO A 1 232 ? -27.317 2.164 9.955 1.00 73.44 232 PRO A CA 1
ATOM 1862 C C . PRO A 1 232 ? -27.768 3.548 9.480 1.00 73.44 232 PRO A C 1
ATOM 1864 O O . PRO A 1 232 ? -28.960 3.798 9.291 1.00 73.44 232 PRO A O 1
ATOM 1867 N N . SER A 1 233 ? -26.831 4.470 9.268 1.00 66.69 233 SER A N 1
ATOM 1868 C CA . SER A 1 233 ? -27.175 5.746 8.633 1.00 66.69 233 SER A CA 1
ATOM 1869 C C . SER A 1 233 ? -27.639 5.508 7.191 1.00 66.69 233 SER A C 1
ATOM 1871 O O . SER A 1 233 ? -26.986 4.768 6.456 1.00 66.69 233 SER A O 1
ATOM 1873 N N . GLU A 1 234 ? -28.715 6.174 6.757 1.00 56.19 234 GLU A N 1
ATOM 1874 C CA . GLU A 1 234 ? -29.304 6.044 5.407 1.00 56.19 234 GLU A CA 1
ATOM 1875 C C . GLU A 1 234 ? -28.294 6.275 4.260 1.00 56.19 234 GLU A C 1
ATOM 1877 O O . GLU A 1 234 ? -28.523 5.848 3.134 1.00 56.19 234 GLU A O 1
ATOM 1882 N N . LYS A 1 235 ? -27.137 6.891 4.542 1.00 50.66 235 LYS A N 1
ATOM 1883 C CA . LYS A 1 235 ? -26.039 7.109 3.586 1.00 50.66 235 LYS A CA 1
ATOM 1884 C C . LYS A 1 235 ? -25.291 5.832 3.168 1.00 50.66 235 LYS A C 1
ATOM 1886 O O . LYS A 1 235 ? -24.498 5.901 2.235 1.00 50.66 235 LYS A O 1
ATOM 1891 N N . GLU A 1 236 ? -25.519 4.695 3.828 1.00 48.56 236 GLU A N 1
ATOM 1892 C CA . GLU A 1 236 ? -24.955 3.389 3.437 1.00 48.56 236 GLU A CA 1
ATOM 1893 C C . GLU A 1 236 ? -25.883 2.586 2.500 1.00 48.56 236 GLU A C 1
ATOM 1895 O O . GLU A 1 236 ? -25.487 1.542 1.984 1.00 48.56 236 GLU A O 1
ATOM 1900 N N . LEU A 1 237 ? -27.097 3.080 2.220 1.00 39.31 237 LEU A N 1
ATOM 1901 C CA . LEU A 1 237 ? -28.037 2.469 1.278 1.00 39.31 237 LEU A CA 1
ATOM 1902 C C . LEU A 1 237 ? -27.911 3.148 -0.091 1.00 39.31 237 LEU A C 1
ATOM 1904 O O . LEU A 1 237 ? -28.598 4.125 -0.384 1.00 39.31 237 LEU A O 1
ATOM 1908 N N . ILE A 1 238 ? -27.030 2.638 -0.953 1.00 34.78 238 ILE A N 1
ATOM 1909 C CA . ILE A 1 238 ? -27.065 3.003 -2.374 1.00 34.78 238 ILE A CA 1
ATOM 1910 C C . ILE A 1 238 ? -28.165 2.180 -3.052 1.00 34.78 238 ILE A C 1
ATOM 1912 O O . ILE A 1 238 ? -28.148 0.950 -3.029 1.00 34.78 238 ILE A O 1
ATOM 1916 N N . SER A 1 239 ? -29.118 2.918 -3.626 1.00 32.72 239 SER A N 1
ATOM 1917 C CA . SER A 1 239 ? -30.215 2.469 -4.485 1.00 32.72 239 SER A CA 1
ATOM 1918 C C . SER A 1 239 ? -29.771 1.404 -5.497 1.00 32.72 239 SER A C 1
ATOM 1920 O O . SER A 1 239 ? -28.802 1.582 -6.236 1.00 32.72 239 SER A O 1
ATOM 1922 N N . THR A 1 240 ? -30.540 0.318 -5.557 1.00 31.59 240 THR A N 1
ATOM 1923 C CA . THR A 1 240 ? -30.723 -0.455 -6.788 1.00 31.59 240 THR A CA 1
ATOM 1924 C C . THR A 1 240 ? -32.166 -0.238 -7.237 1.00 31.59 240 THR A C 1
ATOM 1926 O O . THR A 1 240 ? -33.070 -0.979 -6.864 1.00 31.59 240 THR A O 1
ATOM 1929 N N . ASP A 1 241 ? -32.398 0.848 -7.971 1.00 30.83 241 ASP A N 1
ATOM 1930 C CA . ASP A 1 241 ? -33.661 1.089 -8.667 1.00 30.83 241 ASP A CA 1
ATOM 1931 C C . ASP A 1 241 ? -33.777 0.173 -9.894 1.00 30.83 241 ASP A C 1
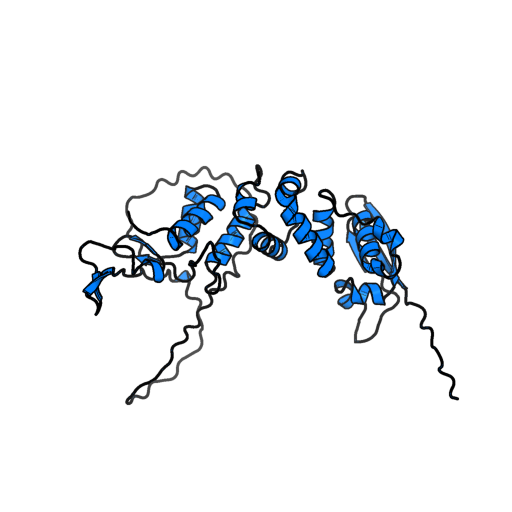ATOM 1933 O O . ASP A 1 241 ? -32.885 0.174 -10.743 1.00 30.83 241 ASP A O 1
ATOM 1937 N N . GLU A 1 242 ? -34.877 -0.585 -9.979 1.00 28.06 242 GLU A N 1
ATOM 1938 C CA . GLU A 1 242 ? -35.792 -0.711 -11.141 1.00 28.06 242 GLU A CA 1
ATOM 1939 C C . GLU A 1 242 ? -36.921 -1.737 -10.815 1.00 28.06 242 GLU A C 1
ATOM 1941 O O . GLU A 1 242 ? -36.792 -2.519 -9.870 1.00 28.06 242 GLU A O 1
ATOM 1946 N N . PRO A 1 243 ? -38.102 -1.693 -11.470 1.00 32.69 243 PRO A N 1
ATOM 1947 C CA . PRO A 1 243 ? -39.344 -1.358 -10.788 1.00 32.69 243 PRO A CA 1
ATOM 1948 C C . PRO A 1 243 ? -40.409 -2.470 -10.794 1.00 32.69 243 PRO A C 1
ATOM 1950 O O . PRO A 1 243 ? -40.449 -3.356 -11.641 1.00 32.69 243 PRO A O 1
ATOM 1953 N N . SER A 1 244 ? -41.320 -2.344 -9.824 1.00 31.97 244 SER A N 1
ATOM 1954 C CA . SER A 1 244 ? -42.733 -2.760 -9.816 1.00 31.97 244 SER A CA 1
ATOM 1955 C C . SER A 1 244 ? -43.179 -3.883 -10.767 1.00 31.97 244 SER A C 1
ATOM 1957 O O . SER A 1 244 ? -43.477 -3.621 -11.928 1.00 31.97 244 SER A O 1
ATOM 1959 N N . HIS A 1 245 ? -43.477 -5.062 -10.214 1.00 28.73 245 HIS A N 1
ATOM 1960 C CA . HIS A 1 245 ? -44.632 -5.845 -10.663 1.00 28.73 245 HIS A CA 1
ATOM 1961 C C . HIS A 1 245 ? -45.372 -6.489 -9.483 1.00 28.73 245 HIS A C 1
ATOM 1963 O O . HIS A 1 245 ? -44.797 -6.857 -8.464 1.00 28.73 245 HIS A O 1
ATOM 1969 N N . GLN A 1 246 ? -46.692 -6.496 -9.639 1.00 26.67 246 GLN A N 1
ATOM 1970 C CA . GLN A 1 246 ? -47.740 -6.657 -8.639 1.00 26.67 246 GLN A CA 1
ATOM 1971 C C . GLN A 1 246 ? -47.805 -8.044 -7.984 1.00 26.67 246 GLN A C 1
ATOM 1973 O O . GLN A 1 246 ? -47.451 -9.062 -8.573 1.00 26.67 246 GLN A O 1
ATOM 1978 N N . CYS A 1 247 ? -48.348 -8.041 -6.767 1.00 22.27 247 CYS A N 1
ATOM 1979 C CA . CYS A 1 247 ? -48.701 -9.186 -5.937 1.00 22.27 247 CYS A CA 1
ATOM 1980 C C . CYS A 1 247 ? -49.617 -10.207 -6.633 1.00 22.27 247 CYS A C 1
ATOM 1982 O O . CYS A 1 247 ? -50.629 -9.816 -7.212 1.00 22.27 247 CYS A O 1
ATOM 1984 N N . ILE A 1 248 ? -49.358 -11.500 -6.405 1.00 26.38 248 ILE A N 1
ATOM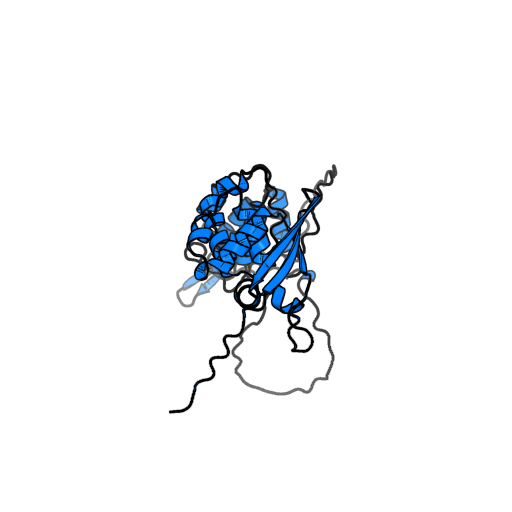 1985 C CA . ILE A 1 248 ? -50.394 -12.534 -6.255 1.00 26.38 248 ILE A CA 1
ATOM 1986 C C . ILE A 1 248 ? -49.987 -13.440 -5.079 1.00 26.38 248 ILE A C 1
ATOM 1988 O O . ILE A 1 248 ? -48.856 -13.915 -5.007 1.00 26.38 248 ILE A O 1
ATOM 1992 N N . GLU A 1 249 ? -50.913 -13.624 -4.139 1.00 27.30 249 GLU A N 1
ATOM 1993 C CA . GLU A 1 249 ? -50.806 -14.465 -2.943 1.00 27.30 249 GLU A CA 1
ATOM 1994 C C . GLU A 1 249 ? -50.867 -15.969 -3.276 1.00 27.30 249 GLU A C 1
ATOM 1996 O O . GLU A 1 249 ? -51.668 -16.370 -4.119 1.00 27.30 249 GLU A O 1
ATOM 2001 N N . ALA A 1 250 ? -50.088 -16.803 -2.567 1.00 24.48 250 ALA A N 1
ATOM 2002 C CA . ALA A 1 250 ? -50.577 -17.889 -1.690 1.00 24.48 250 ALA A CA 1
ATOM 2003 C C . ALA A 1 250 ? -49.526 -18.995 -1.407 1.00 24.48 250 ALA A C 1
ATOM 2005 O O . ALA A 1 250 ? -48.895 -19.535 -2.310 1.00 24.48 250 ALA A O 1
ATOM 2006 N N . SER A 1 251 ? -49.482 -19.388 -0.125 1.00 24.86 251 SER A N 1
ATOM 2007 C CA . SER A 1 251 ? -49.153 -20.706 0.463 1.00 24.86 251 SER A CA 1
ATOM 2008 C C . SER A 1 251 ? -47.716 -21.283 0.452 1.00 24.86 251 SER A C 1
ATOM 2010 O O . SER A 1 251 ? -47.177 -21.674 -0.574 1.00 24.86 251 SER A O 1
ATOM 2012 N N . ASP A 1 252 ? -47.227 -21.467 1.688 1.00 22.41 252 ASP A N 1
ATOM 2013 C CA . ASP A 1 252 ? -46.662 -22.691 2.288 1.00 22.41 252 ASP A CA 1
ATOM 2014 C C . ASP A 1 252 ? -45.229 -23.222 2.015 1.00 22.41 252 ASP A C 1
ATOM 2016 O O . ASP A 1 252 ? -44.812 -23.535 0.908 1.00 22.41 252 ASP A O 1
ATOM 2020 N N . TYR A 1 253 ? -44.565 -23.472 3.158 1.00 24.00 253 TYR A N 1
ATOM 2021 C CA . TYR A 1 253 ? -43.474 -24.411 3.479 1.00 24.00 253 TYR A CA 1
ATOM 2022 C C . TYR A 1 253 ? -42.039 -24.237 2.916 1.00 24.00 253 TYR A C 1
ATOM 2024 O O . TYR A 1 253 ? -41.703 -24.582 1.793 1.00 24.00 253 TYR A O 1
ATOM 2032 N N . SER A 1 254 ? -41.154 -23.874 3.860 1.00 26.38 254 SER A N 1
ATOM 2033 C CA . SER A 1 254 ? -39.774 -24.344 4.108 1.00 26.38 254 SER A CA 1
ATOM 2034 C C . SER A 1 254 ? -38.779 -24.556 2.953 1.00 26.38 254 SER A C 1
ATOM 2036 O O . SER A 1 254 ? -38.819 -25.571 2.267 1.00 26.38 254 SER A O 1
ATOM 2038 N N . LYS A 1 255 ? -37.718 -23.728 2.972 1.00 27.80 255 LYS A N 1
ATOM 2039 C CA . LYS A 1 255 ? -36.268 -24.063 3.033 1.00 27.80 255 LYS A CA 1
ATOM 2040 C C . LYS A 1 255 ? -35.482 -23.001 2.262 1.00 27.80 255 LYS A C 1
ATOM 2042 O O . LYS A 1 255 ? -35.449 -23.061 1.041 1.00 27.80 255 LYS A O 1
ATOM 2047 N N . GLN A 1 256 ? -34.783 -22.096 2.949 1.00 22.92 256 GLN A N 1
ATOM 2048 C CA . GLN A 1 256 ? -33.710 -21.326 2.315 1.00 22.92 256 GLN A CA 1
ATOM 2049 C C . GLN A 1 256 ? -32.492 -21.217 3.235 1.00 22.92 256 GLN A C 1
ATOM 2051 O O . GLN A 1 256 ? -32.516 -20.647 4.322 1.00 22.92 256 GLN A O 1
ATOM 2056 N N . SER A 1 257 ? -31.421 -21.845 2.760 1.00 28.64 257 SER A N 1
ATOM 2057 C CA . SER A 1 257 ? -30.038 -21.435 2.944 1.00 28.64 257 SER A CA 1
ATOM 2058 C C . SER A 1 257 ? -29.900 -19.939 2.661 1.00 28.64 257 SER A C 1
ATOM 2060 O O . SER A 1 257 ? -30.145 -19.507 1.536 1.00 28.64 257 SER A O 1
ATOM 2062 N N . HIS A 1 258 ? -29.488 -19.162 3.658 1.00 26.14 258 HIS A N 1
ATOM 2063 C CA . HIS A 1 258 ? -29.141 -17.758 3.473 1.00 26.14 258 HIS A CA 1
ATOM 2064 C C . HIS A 1 258 ? -27.623 -17.603 3.542 1.00 26.14 258 HIS A C 1
ATOM 2066 O O . HIS A 1 258 ? -27.030 -17.586 4.618 1.00 26.14 258 HIS A O 1
ATOM 2072 N N . THR A 1 259 ? -27.004 -17.501 2.372 1.00 30.27 259 THR A N 1
ATOM 2073 C CA . THR A 1 259 ? -25.790 -16.709 2.166 1.00 30.27 259 THR A CA 1
ATOM 2074 C C . THR A 1 259 ? -26.193 -15.232 2.167 1.00 30.27 259 THR A C 1
ATOM 2076 O O . THR A 1 259 ? -27.022 -14.861 1.333 1.00 30.27 259 THR A O 1
ATOM 2079 N N . PRO A 1 260 ? -25.661 -14.368 3.047 1.00 25.95 260 PRO A N 1
ATOM 2080 C CA . PRO A 1 260 ? -25.806 -12.931 2.892 1.00 25.95 260 PRO A CA 1
ATOM 2081 C C . PRO A 1 260 ? -24.621 -12.406 2.083 1.00 25.95 260 PRO A C 1
ATOM 2083 O O . PRO A 1 260 ? -23.481 -12.396 2.544 1.00 25.95 260 PRO A O 1
ATOM 2086 N N . THR A 1 261 ? -24.912 -11.994 0.856 1.00 31.67 261 THR A N 1
ATOM 2087 C CA . THR A 1 261 ? -24.030 -11.187 0.020 1.00 31.67 261 THR A CA 1
ATOM 2088 C C . THR A 1 261 ? -24.188 -9.736 0.468 1.00 31.67 261 THR A C 1
ATOM 2090 O O . THR A 1 261 ? -25.203 -9.106 0.187 1.00 31.67 261 THR A O 1
ATOM 2093 N N . SER A 1 262 ? -23.213 -9.212 1.203 1.00 28.14 262 SER A N 1
ATOM 2094 C CA . SER A 1 262 ? -23.101 -7.781 1.503 1.00 28.14 262 SER A CA 1
ATOM 2095 C C . SER A 1 262 ? -21.622 -7.422 1.593 1.00 28.14 262 SER A C 1
ATOM 2097 O O . SER A 1 262 ? -21.038 -7.365 2.673 1.00 28.14 262 SER A O 1
ATOM 2099 N N . SER A 1 263 ? -21.007 -7.259 0.424 1.00 29.50 263 SER A N 1
ATOM 2100 C CA . SER A 1 263 ? -19.640 -6.771 0.263 1.00 29.50 263 SER A CA 1
ATOM 2101 C C . SER A 1 263 ? -19.682 -5.243 0.291 1.00 29.50 263 SER A C 1
ATOM 2103 O O . SER A 1 263 ? -20.201 -4.625 -0.637 1.00 29.50 263 SER A O 1
ATOM 2105 N N . ILE A 1 264 ? -19.179 -4.620 1.357 1.00 39.00 264 ILE A N 1
ATOM 2106 C CA . ILE A 1 264 ? -19.023 -3.162 1.421 1.00 39.00 264 ILE A CA 1
ATOM 2107 C C . ILE A 1 264 ? -17.725 -2.809 0.690 1.00 39.00 264 ILE A C 1
ATOM 2109 O O . ILE A 1 264 ? -16.633 -2.932 1.238 1.00 39.00 264 ILE A O 1
ATOM 2113 N N . THR A 1 265 ? -17.825 -2.388 -0.568 1.00 28.89 265 THR A N 1
ATOM 2114 C CA . THR A 1 265 ? -16.695 -1.813 -1.308 1.00 28.89 265 THR A CA 1
ATOM 2115 C C . THR A 1 265 ? -16.497 -0.351 -0.900 1.00 28.89 265 THR A C 1
ATOM 2117 O O . THR A 1 265 ? -17.273 0.521 -1.287 1.00 28.89 265 THR A O 1
ATOM 2120 N N . PHE A 1 266 ? -15.428 -0.065 -0.150 1.00 36.66 266 PHE A N 1
ATOM 2121 C CA . PHE A 1 266 ? -14.991 1.281 0.274 1.00 36.66 266 PHE A CA 1
ATOM 2122 C C . PHE A 1 266 ? -14.381 2.137 -0.864 1.00 36.66 266 PHE A C 1
ATOM 2124 O O . PHE A 1 266 ? -13.623 3.076 -0.630 1.00 36.66 266 PHE A O 1
ATOM 2131 N N . SER A 1 267 ? -14.727 1.857 -2.122 1.00 29.09 267 SER A N 1
ATOM 2132 C CA . SER A 1 267 ? -14.030 2.341 -3.325 1.00 29.09 267 SER A CA 1
ATOM 2133 C C . SER A 1 267 ? -14.134 3.849 -3.612 1.00 29.09 267 SER A C 1
ATOM 2135 O O . SER A 1 267 ? -13.589 4.298 -4.613 1.00 29.09 267 SER A O 1
ATOM 2137 N N . ASN A 1 268 ? -14.809 4.646 -2.776 1.00 28.28 268 ASN A N 1
ATOM 2138 C CA . ASN A 1 268 ? -15.057 6.072 -3.040 1.00 28.28 268 ASN A CA 1
ATOM 2139 C C . ASN A 1 268 ? -14.295 7.050 -2.132 1.00 28.28 268 ASN A C 1
ATOM 2141 O O . ASN A 1 268 ? -14.519 8.259 -2.211 1.00 28.28 268 ASN A O 1
ATOM 2145 N N . LEU A 1 269 ? -13.344 6.582 -1.322 1.00 33.59 269 LEU A N 1
ATOM 2146 C CA . LEU A 1 269 ? -12.408 7.467 -0.622 1.00 33.59 269 LEU A CA 1
ATOM 2147 C C . LEU A 1 269 ? -11.208 7.795 -1.519 1.00 33.59 269 LEU A C 1
ATOM 2149 O O . LEU A 1 269 ? -10.067 7.471 -1.211 1.00 33.59 269 LEU A O 1
ATOM 2153 N N . HIS A 1 270 ? -11.452 8.484 -2.638 1.00 26.69 270 HIS A N 1
ATOM 2154 C CA . HIS A 1 270 ? -10.363 9.181 -3.314 1.00 26.69 270 HIS A CA 1
ATOM 2155 C C . HIS A 1 270 ? -9.881 10.311 -2.404 1.00 26.69 270 HIS A C 1
ATOM 2157 O O . HIS A 1 270 ? -10.606 11.276 -2.148 1.00 26.69 270 HIS A O 1
ATOM 2163 N N . CYS A 1 271 ? -8.639 10.198 -1.932 1.00 29.86 271 CYS A N 1
ATOM 2164 C CA . CYS A 1 271 ? -7.900 11.282 -1.306 1.00 29.86 271 CYS A CA 1
ATOM 2165 C C . CYS A 1 271 ? -7.832 12.487 -2.257 1.00 29.86 271 CYS A C 1
ATOM 2167 O O . CYS A 1 271 ? -6.873 12.661 -3.006 1.00 29.86 271 CYS A O 1
ATOM 2169 N N . ARG A 1 272 ? -8.815 13.390 -2.196 1.00 26.09 272 ARG A N 1
ATOM 2170 C CA . ARG A 1 272 ? -8.523 14.789 -2.500 1.00 26.09 272 ARG A CA 1
ATOM 2171 C C . ARG A 1 272 ? -7.600 15.265 -1.392 1.00 26.09 272 ARG A C 1
ATOM 2173 O O . ARG A 1 272 ? -8.032 15.348 -0.246 1.00 26.09 272 ARG A O 1
ATOM 2180 N N . SER A 1 273 ? -6.338 15.505 -1.756 1.00 28.45 273 SER A N 1
ATOM 2181 C CA . SER A 1 273 ? -5.330 16.239 -0.987 1.00 28.45 273 SER A CA 1
ATOM 2182 C C . SER A 1 273 ? -5.970 17.096 0.100 1.00 28.45 273 SER A C 1
ATOM 2184 O O . SER A 1 273 ? -6.555 18.141 -0.195 1.00 28.45 273 SER A O 1
ATOM 2186 N N . VAL A 1 274 ? -5.864 16.657 1.357 1.00 30.58 274 VAL A N 1
ATOM 2187 C CA . VAL A 1 274 ? -6.188 17.502 2.506 1.00 30.58 274 VAL A CA 1
ATOM 2188 C C . VAL A 1 274 ? -5.048 18.505 2.616 1.00 30.58 274 VAL A C 1
ATOM 2190 O O . VAL A 1 274 ? -4.073 18.315 3.337 1.00 30.58 274 VAL A O 1
ATOM 2193 N N . VAL A 1 275 ? -5.143 19.561 1.809 1.00 24.86 275 VAL A N 1
ATOM 2194 C CA . VAL A 1 275 ? -4.360 20.776 1.984 1.00 24.86 275 VAL A CA 1
ATOM 2195 C C . VAL A 1 275 ? -4.747 21.333 3.347 1.00 24.86 275 VAL A C 1
ATOM 2197 O O . VAL A 1 275 ? -5.901 21.696 3.579 1.00 24.86 275 VAL A O 1
ATOM 2200 N N . THR A 1 276 ? -3.775 21.384 4.254 1.00 34.16 276 THR A N 1
ATOM 2201 C CA . THR A 1 276 ? -3.874 22.055 5.548 1.00 34.16 276 THR A CA 1
ATOM 2202 C C . THR A 1 276 ? -4.398 23.474 5.347 1.00 34.16 276 THR A C 1
ATOM 2204 O O . THR A 1 276 ? -3.661 24.364 4.925 1.00 34.16 276 THR A O 1
ATOM 2207 N N . SER A 1 277 ? -5.677 23.692 5.637 1.00 24.97 277 SER A N 1
ATOM 2208 C CA . SER A 1 277 ? -6.246 25.030 5.751 1.00 24.97 277 SER A CA 1
ATOM 2209 C C . SER A 1 277 ? -6.529 25.277 7.225 1.00 24.97 277 SER A C 1
ATOM 2211 O O . SER A 1 277 ? -7.328 24.577 7.842 1.00 24.97 277 SER A O 1
ATOM 2213 N N . ASN A 1 278 ? -5.822 26.257 7.788 1.00 32.44 278 ASN A N 1
ATOM 2214 C CA . ASN A 1 278 ? -6.097 26.830 9.099 1.00 32.44 278 ASN A CA 1
ATOM 2215 C C . ASN A 1 278 ? -7.583 27.191 9.195 1.00 32.44 278 ASN A C 1
ATOM 2217 O O . ASN A 1 278 ? -8.028 28.139 8.549 1.00 32.44 278 ASN A O 1
ATOM 2221 N N . ILE A 1 279 ? -8.331 26.479 10.034 1.00 30.42 279 ILE A N 1
ATOM 2222 C CA . ILE A 1 279 ? -9.653 26.911 10.478 1.00 30.42 279 ILE A CA 1
ATOM 2223 C C . ILE A 1 279 ? -9.581 27.057 11.994 1.00 30.42 279 ILE A C 1
ATOM 2225 O O . ILE A 1 279 ? -9.814 26.126 12.760 1.00 30.42 279 ILE A O 1
ATOM 2229 N N . ASN A 1 280 ? -9.243 28.277 12.413 1.00 30.38 280 ASN A N 1
ATOM 2230 C CA . ASN A 1 280 ? -9.664 28.801 13.703 1.00 30.38 280 ASN A CA 1
ATOM 2231 C C . ASN A 1 280 ? -11.194 28.895 13.676 1.00 30.38 280 ASN A C 1
ATOM 2233 O O . ASN A 1 280 ? -11.761 29.873 13.197 1.00 30.38 280 ASN A O 1
ATOM 2237 N N . GLY A 1 281 ? -11.852 27.858 14.177 1.00 26.00 281 GLY A N 1
ATOM 2238 C CA . GLY A 1 281 ? -13.280 27.847 14.446 1.00 26.00 281 GLY A CA 1
ATOM 2239 C C . GLY A 1 281 ? -13.513 27.022 15.697 1.00 26.00 281 GLY A C 1
ATOM 2240 O O . GLY A 1 281 ? -13.465 25.798 15.648 1.00 26.00 281 GLY A O 1
ATOM 2241 N N . GLN A 1 282 ? -13.721 27.693 16.831 1.00 30.34 282 GLN A N 1
ATOM 2242 C CA . GLN A 1 282 ? -14.238 27.054 18.037 1.00 30.34 282 GLN A CA 1
ATOM 2243 C C . GLN A 1 282 ? -15.572 26.388 17.692 1.00 30.34 282 GLN A C 1
ATOM 2245 O O . GLN A 1 282 ? -16.577 27.071 17.509 1.00 30.34 282 GLN A O 1
ATOM 2250 N N . ILE A 1 283 ? -15.589 25.059 17.614 1.00 28.77 283 ILE A N 1
ATOM 2251 C CA . ILE A 1 283 ? -16.830 24.292 17.667 1.00 28.77 283 ILE A CA 1
ATOM 2252 C C . ILE A 1 283 ? -17.018 23.887 19.122 1.00 28.77 283 ILE A C 1
ATOM 2254 O O . ILE A 1 283 ? -16.523 22.867 19.596 1.00 28.77 283 ILE A O 1
ATOM 2258 N N . THR A 1 284 ? -17.710 24.747 19.857 1.00 27.11 284 THR A N 1
ATOM 2259 C CA . THR A 1 284 ? -18.290 24.416 21.154 1.00 27.11 284 THR A CA 1
ATOM 2260 C C . THR A 1 284 ? -19.424 23.414 20.923 1.00 27.11 284 THR A C 1
ATOM 2262 O O . THR A 1 284 ? -20.362 23.686 20.175 1.00 27.11 284 THR A O 1
ATOM 2265 N N . MET A 1 285 ? -19.334 22.241 21.549 1.00 31.77 285 MET A N 1
ATOM 2266 C CA . MET A 1 285 ? -20.358 21.191 21.485 1.00 31.77 285 MET A CA 1
ATOM 2267 C C . MET A 1 285 ? -21.649 21.613 22.210 1.00 31.77 285 MET A C 1
ATOM 2269 O O . MET A 1 285 ? -21.562 22.109 23.337 1.00 31.77 285 MET A O 1
ATOM 2273 N N . PRO A 1 286 ? -22.848 21.322 21.670 1.00 33.28 286 PRO A N 1
ATOM 2274 C CA . PRO A 1 286 ? -24.045 21.182 22.477 1.00 33.28 286 PRO A CA 1
ATOM 2275 C C . PRO A 1 286 ? -24.139 19.766 23.065 1.00 33.28 286 PRO A C 1
ATOM 2277 O O . PRO A 1 286 ? -23.805 18.760 22.442 1.00 33.28 286 PRO A O 1
ATOM 2280 N N . ILE A 1 287 ? -24.625 19.718 24.298 1.00 38.31 287 ILE A N 1
ATOM 2281 C CA . ILE A 1 287 ? -24.874 18.534 25.118 1.00 38.31 287 ILE A CA 1
ATOM 2282 C C . ILE A 1 287 ? -25.979 17.648 24.500 1.00 38.31 287 ILE A C 1
ATOM 2284 O O . ILE A 1 287 ? -27.045 18.136 24.141 1.00 38.31 287 ILE A O 1
ATOM 2288 N N . SER A 1 288 ? -25.731 16.331 24.466 1.00 40.09 288 SER A N 1
ATOM 2289 C CA . SER A 1 288 ? -26.712 15.228 24.405 1.00 40.09 288 SER A CA 1
ATOM 2290 C C . SER A 1 288 ? -27.816 15.305 23.332 1.00 40.09 288 SER A C 1
ATOM 2292 O O . SER A 1 288 ? -29.005 15.308 23.656 1.00 40.09 288 SER A O 1
ATOM 2294 N N . GLN A 1 289 ? -27.457 15.230 22.049 1.00 41.94 289 GLN A N 1
ATOM 2295 C CA . GLN A 1 289 ? -28.405 14.775 21.024 1.00 41.94 289 GLN A CA 1
ATOM 2296 C C . GLN A 1 289 ? -28.364 13.244 20.929 1.00 41.94 289 GLN A C 1
ATOM 2298 O O . GLN A 1 289 ? -27.304 12.631 20.812 1.00 41.94 289 GLN A O 1
ATOM 2303 N N . LYS A 1 290 ? -29.536 12.614 21.038 1.00 48.09 290 LYS A N 1
ATOM 2304 C CA . LYS A 1 290 ? -29.716 11.162 20.938 1.00 48.09 290 LYS A CA 1
ATOM 2305 C C . LYS A 1 290 ? -29.426 10.759 19.487 1.00 48.09 290 LYS A C 1
ATOM 2307 O O . LYS A 1 290 ? -30.240 11.040 18.614 1.00 48.09 290 LYS A O 1
ATOM 2312 N N . LEU A 1 291 ? -28.257 10.173 19.227 1.00 60.22 291 LEU A N 1
ATOM 2313 C CA . LEU A 1 291 ? -27.872 9.723 17.885 1.00 60.22 291 LEU A CA 1
ATOM 2314 C C . LEU A 1 291 ? -28.893 8.678 17.399 1.00 60.22 291 LEU A C 1
ATOM 2316 O O . LEU A 1 291 ? -29.141 7.699 18.104 1.00 60.22 291 LEU A O 1
ATOM 2320 N N . THR A 1 292 ? -29.527 8.919 16.250 1.00 70.31 292 THR A N 1
ATOM 2321 C CA . THR A 1 292 ? -30.585 8.054 15.693 1.00 70.31 292 THR A CA 1
ATOM 2322 C C . THR A 1 292 ? -30.053 6.994 14.736 1.00 70.31 292 THR A C 1
ATOM 2324 O O . THR A 1 292 ? -30.771 6.044 14.447 1.00 70.31 292 THR A O 1
ATOM 2327 N N . SER A 1 293 ? -28.813 7.139 14.268 1.00 82.62 293 SER A N 1
ATOM 2328 C CA . SER A 1 293 ? -28.167 6.201 13.353 1.00 82.62 293 SER A CA 1
ATOM 2329 C C . SER A 1 293 ? -26.682 6.023 13.668 1.00 82.62 293 SER A C 1
ATOM 2331 O O . SER A 1 293 ? -26.075 6.847 14.359 1.00 82.62 293 SER A O 1
ATOM 2333 N N . PHE A 1 294 ? -26.106 4.920 13.190 1.00 87.88 294 PHE A N 1
ATOM 2334 C CA . PHE A 1 294 ? -24.690 4.593 13.329 1.00 87.88 294 PHE A CA 1
ATOM 2335 C C . PHE A 1 294 ? -23.997 4.558 11.960 1.00 87.88 294 PHE A C 1
ATOM 2337 O O . PHE A 1 294 ? -24.509 3.958 11.020 1.00 87.88 294 PHE A O 1
ATOM 2344 N N . SER A 1 295 ? -22.819 5.181 11.867 1.00 90.81 295 SER A N 1
ATOM 2345 C CA . SER A 1 295 ? -21.926 5.105 10.706 1.00 90.81 295 SER A CA 1
ATOM 2346 C C . SER A 1 295 ? -20.510 4.779 11.172 1.00 90.81 295 SER A C 1
ATOM 2348 O O . SER A 1 295 ? -19.960 5.459 12.048 1.00 90.81 295 SER A O 1
ATOM 2350 N N . CYS A 1 296 ? -19.899 3.756 10.568 1.00 90.38 296 CYS A N 1
ATOM 2351 C CA . CYS A 1 296 ? -18.505 3.410 10.848 1.00 90.38 296 CYS A CA 1
ATOM 2352 C C . CYS A 1 296 ? -17.560 4.533 10.407 1.00 90.38 296 CYS A C 1
ATOM 2354 O O . CYS A 1 296 ? -16.608 4.851 11.116 1.00 90.38 296 CYS A O 1
ATOM 2356 N N . THR A 1 297 ? -17.847 5.185 9.280 1.00 90.94 297 THR A N 1
ATOM 2357 C CA . THR A 1 297 ? -17.048 6.306 8.773 1.00 90.94 297 THR A CA 1
ATOM 2358 C C . THR A 1 297 ? -17.045 7.480 9.749 1.00 90.94 297 THR A C 1
ATOM 2360 O O . THR A 1 297 ? -15.976 7.983 10.090 1.00 90.94 297 THR A O 1
ATOM 2363 N N . GLU A 1 298 ? -18.212 7.890 10.256 1.00 92.38 298 GLU A N 1
ATOM 2364 C CA . GLU A 1 298 ? -18.302 8.984 11.234 1.00 92.38 298 GLU A CA 1
ATOM 2365 C C . GLU A 1 298 ? -17.596 8.631 12.550 1.00 92.38 298 GLU A C 1
ATOM 2367 O O . GLU A 1 298 ? -16.898 9.473 13.116 1.00 92.38 298 GLU A O 1
ATOM 2372 N N . LEU A 1 299 ? -17.698 7.373 12.999 1.00 93.12 299 LEU A N 1
ATOM 2373 C CA . LEU A 1 299 ? -16.978 6.881 14.176 1.00 93.12 299 LEU A CA 1
ATOM 2374 C C . LEU A 1 299 ? -15.455 6.990 14.001 1.00 93.12 299 LEU A C 1
ATOM 2376 O O . LEU A 1 299 ? -14.769 7.480 14.899 1.00 93.12 299 LEU A O 1
ATOM 2380 N N . LEU A 1 300 ? -14.923 6.543 12.859 1.00 94.88 300 LEU A N 1
ATOM 2381 C CA . LEU A 1 300 ? -13.488 6.594 12.569 1.00 94.88 300 LEU A CA 1
ATOM 2382 C C . LEU A 1 300 ? -12.985 8.036 12.450 1.00 94.88 300 LEU A C 1
ATOM 2384 O O . LEU A 1 300 ? -11.924 8.350 12.987 1.00 94.88 300 LEU A O 1
ATOM 2388 N N . ILE A 1 301 ? -13.758 8.920 11.810 1.00 93.44 301 ILE A N 1
ATOM 2389 C CA . ILE A 1 301 ? -13.450 10.355 11.733 1.00 93.44 301 ILE A CA 1
ATOM 2390 C C . ILE A 1 301 ? -13.426 10.963 13.136 1.00 93.44 301 ILE A C 1
ATOM 2392 O O . ILE A 1 301 ? -12.482 11.674 13.475 1.00 93.44 301 ILE A O 1
ATOM 2396 N N . GLN A 1 302 ? -14.420 10.659 13.974 1.00 94.38 302 GLN A N 1
ATOM 2397 C CA . GLN A 1 302 ? -14.452 11.136 15.353 1.00 94.38 302 GLN A CA 1
ATOM 2398 C C . GLN A 1 302 ? -13.217 10.658 16.127 1.00 94.38 302 GLN A C 1
ATOM 2400 O O . GLN A 1 302 ? -12.557 11.459 16.785 1.00 94.38 302 GLN A O 1
ATOM 2405 N N . TRP A 1 303 ? -12.866 9.374 16.029 1.00 95.44 303 TRP A N 1
ATOM 2406 C CA . TRP A 1 303 ? -11.676 8.843 16.695 1.00 95.44 303 TRP A CA 1
ATOM 2407 C C . TRP A 1 303 ? -10.387 9.475 16.182 1.00 95.44 303 TRP A C 1
ATOM 2409 O O . TRP A 1 303 ? -9.495 9.722 16.987 1.00 95.44 303 TRP A O 1
ATOM 2419 N N . PHE A 1 304 ? -10.297 9.776 14.887 1.00 94.25 304 PHE A N 1
ATOM 2420 C CA . PHE A 1 304 ? -9.158 10.488 14.316 1.00 94.25 304 PHE A CA 1
ATOM 2421 C C . PHE A 1 304 ? -9.050 11.919 14.853 1.00 94.25 304 PHE A C 1
ATOM 2423 O O . PHE A 1 304 ? -7.956 12.359 15.191 1.00 94.25 304 PHE A O 1
ATOM 2430 N N . VAL A 1 305 ? -10.171 12.634 14.987 1.00 94.81 305 VAL A N 1
ATOM 2431 C CA . VAL A 1 305 ? -10.201 13.976 15.594 1.00 94.81 305 VAL A CA 1
ATOM 2432 C C . VAL A 1 305 ? -9.792 13.928 17.071 1.00 94.81 305 VAL A C 1
ATOM 2434 O O . VAL A 1 305 ? -9.081 14.815 17.534 1.00 94.81 305 VAL A O 1
ATOM 2437 N N . GLU A 1 306 ? -10.198 12.887 17.805 1.00 94.06 306 GLU A N 1
ATOM 2438 C CA . GLU A 1 306 ? -9.838 12.687 19.216 1.00 94.06 306 GLU A CA 1
ATOM 2439 C C . GLU A 1 306 ? -8.354 12.333 19.415 1.00 94.06 306 GLU A C 1
ATOM 2441 O O . GLU A 1 306 ? -7.733 12.821 20.359 1.00 94.06 306 GLU A O 1
ATOM 2446 N N . SER A 1 307 ? -7.782 11.471 18.567 1.00 92.25 307 SER A N 1
ATOM 2447 C CA . SER A 1 307 ? -6.402 10.981 18.717 1.00 92.25 307 SER A CA 1
ATOM 2448 C C . SER A 1 307 ? -5.354 11.800 17.958 1.00 92.25 307 SER A C 1
ATOM 2450 O O . SER A 1 307 ? -4.166 11.748 18.278 1.00 92.25 307 SER A O 1
ATOM 2452 N N . GLY A 1 308 ? -5.764 12.517 16.913 1.00 90.44 308 GLY A N 1
ATOM 2453 C CA . GLY A 1 308 ? -4.895 13.266 16.006 1.00 90.44 308 GLY A CA 1
ATOM 2454 C C . GLY A 1 308 ? -4.061 12.410 15.045 1.00 90.44 308 GLY A C 1
ATOM 2455 O O . GLY A 1 308 ? -3.230 12.963 14.328 1.00 90.44 308 GLY A O 1
ATOM 2456 N N . ASN A 1 309 ? -4.219 11.079 15.031 1.00 91.44 309 ASN A N 1
ATOM 2457 C CA . ASN A 1 309 ? -3.449 10.190 14.152 1.00 91.44 309 ASN A CA 1
ATOM 2458 C C . ASN A 1 309 ? -4.132 8.827 13.917 1.00 91.44 309 ASN A C 1
ATOM 2460 O O . ASN A 1 309 ? -4.797 8.286 14.803 1.00 91.44 309 ASN A O 1
ATOM 2464 N N . TRP A 1 310 ? -3.912 8.232 12.737 1.00 94.50 310 TRP A N 1
ATOM 2465 C CA . TRP A 1 310 ? -4.521 6.950 12.341 1.00 94.50 310 TRP A CA 1
ATOM 2466 C C . TRP A 1 310 ? -3.960 5.727 13.072 1.00 94.50 310 TRP A C 1
ATOM 2468 O O . TRP A 1 310 ? -4.650 4.716 13.183 1.00 94.50 310 TRP A O 1
ATOM 2478 N N . ARG A 1 311 ? -2.741 5.813 13.617 1.00 93.81 311 ARG A N 1
ATOM 2479 C CA . ARG A 1 311 ? -2.148 4.745 14.436 1.00 93.81 311 ARG A CA 1
ATOM 2480 C C . ARG A 1 311 ? -3.012 4.452 15.662 1.00 93.81 311 ARG A C 1
ATOM 2482 O O . ARG A 1 311 ? -3.319 3.298 15.945 1.00 93.81 311 ARG A O 1
ATOM 2489 N N . ASP A 1 312 ? -3.402 5.486 16.392 1.00 94.06 312 ASP A N 1
ATOM 2490 C CA . ASP A 1 312 ? -4.181 5.322 17.617 1.00 94.06 312 ASP A CA 1
ATOM 2491 C C . ASP A 1 312 ? -5.626 4.912 17.313 1.00 94.06 312 ASP A C 1
ATOM 2493 O O . ASP A 1 312 ? -6.202 4.104 18.042 1.00 94.06 312 ASP A O 1
ATOM 2497 N N . VAL A 1 313 ? -6.188 5.383 16.192 1.00 96.06 313 VAL A N 1
ATOM 2498 C CA . VAL A 1 313 ? -7.487 4.905 15.685 1.00 96.06 313 VAL A CA 1
ATOM 2499 C C . VAL A 1 313 ? -7.429 3.408 15.392 1.00 96.06 313 VAL A C 1
ATOM 2501 O O . VAL A 1 313 ? -8.317 2.674 15.825 1.00 96.06 313 VAL A O 1
ATOM 2504 N N . PHE A 1 314 ? -6.372 2.944 14.718 1.00 95.19 314 PHE A N 1
ATOM 2505 C CA . PHE A 1 314 ? -6.163 1.525 14.440 1.00 95.19 314 PHE A CA 1
ATOM 2506 C C . PHE A 1 314 ? -6.136 0.709 15.733 1.00 95.19 314 PHE A C 1
ATOM 2508 O O . PHE A 1 314 ? -6.887 -0.254 15.860 1.00 95.19 314 PHE A O 1
ATOM 2515 N N . TRP A 1 315 ? -5.331 1.107 16.724 1.00 93.56 315 TRP A N 1
ATOM 2516 C CA . TRP A 1 315 ? -5.237 0.366 17.985 1.00 93.56 315 TRP A CA 1
ATOM 2517 C C . TRP A 1 315 ? -6.536 0.401 18.796 1.00 93.56 315 TRP A C 1
ATOM 2519 O O . TRP A 1 315 ? -6.899 -0.605 19.405 1.00 93.56 315 TRP A O 1
ATOM 2529 N N . LYS A 1 316 ? -7.278 1.514 18.763 1.00 93.94 316 LYS A N 1
ATOM 2530 C CA . LYS A 1 316 ? -8.605 1.627 19.388 1.00 93.94 316 LYS A CA 1
ATOM 2531 C C . LYS A 1 316 ? -9.618 0.695 18.719 1.00 93.94 316 LYS A C 1
ATOM 2533 O O . LYS A 1 316 ? -10.348 -0.007 19.422 1.00 93.94 316 LYS A O 1
ATOM 2538 N N . LEU A 1 317 ? -9.636 0.634 17.386 1.00 93.94 317 LEU A N 1
ATOM 2539 C CA . LEU A 1 317 ? -10.481 -0.295 16.634 1.00 93.94 317 LEU A CA 1
ATOM 2540 C C . LEU A 1 317 ? -10.082 -1.747 16.910 1.00 93.94 317 LEU A C 1
ATOM 2542 O O . LEU A 1 317 ? -10.933 -2.553 17.275 1.00 93.94 317 LEU A O 1
ATOM 2546 N N . TRP A 1 318 ? -8.790 -2.063 16.821 1.00 92.88 318 TRP A N 1
ATOM 2547 C CA . TRP A 1 318 ? -8.258 -3.397 17.082 1.00 92.88 318 TRP A CA 1
ATOM 2548 C C . TRP A 1 318 ? -8.599 -3.879 18.502 1.00 92.88 318 TRP A C 1
ATOM 2550 O O . TRP A 1 318 ? -9.056 -5.007 18.681 1.00 92.88 318 TRP A O 1
ATOM 2560 N N . ALA A 1 319 ? -8.467 -3.022 19.518 1.00 90.75 319 ALA A N 1
ATOM 2561 C CA . ALA A 1 319 ? -8.857 -3.353 20.888 1.00 90.75 319 ALA A CA 1
ATOM 2562 C C . ALA A 1 319 ? -10.379 -3.537 21.026 1.00 90.75 319 ALA A C 1
ATOM 2564 O O . ALA A 1 319 ? -10.834 -4.444 21.721 1.00 90.75 319 ALA A O 1
ATOM 2565 N N . THR A 1 320 ? -11.170 -2.720 20.323 1.00 90.00 320 THR A N 1
ATOM 2566 C CA . THR A 1 320 ? -12.637 -2.835 20.284 1.00 90.00 320 THR A CA 1
ATOM 2567 C C . THR A 1 320 ? -13.078 -4.187 19.725 1.00 90.00 320 THR A C 1
ATOM 2569 O O . THR A 1 320 ? -14.025 -4.769 20.245 1.00 90.00 320 THR A O 1
ATOM 2572 N N . ILE A 1 321 ? -12.383 -4.708 18.711 1.00 90.19 321 ILE A N 1
ATOM 2573 C CA . ILE A 1 321 ? -12.738 -5.979 18.064 1.00 90.19 321 ILE A CA 1
ATOM 2574 C C . ILE A 1 321 ? -12.068 -7.216 18.696 1.00 90.19 321 ILE A C 1
ATOM 2576 O O . ILE A 1 321 ? -12.562 -8.324 18.502 1.00 90.19 321 ILE A O 1
ATOM 2580 N N . ASN A 1 322 ? -10.970 -7.072 19.451 1.00 86.31 322 ASN A N 1
ATOM 2581 C CA . ASN A 1 322 ? -10.213 -8.225 19.973 1.00 86.31 322 ASN A CA 1
ATOM 2582 C C . ASN A 1 322 ? -10.092 -8.302 21.503 1.00 86.31 322 ASN A C 1
ATOM 2584 O O . ASN A 1 322 ? -9.904 -9.398 22.023 1.00 86.31 322 ASN A O 1
ATOM 2588 N N . LEU A 1 323 ? -10.190 -7.188 22.239 1.00 78.94 323 LEU A N 1
ATOM 2589 C CA . LEU A 1 323 ? -9.850 -7.134 23.671 1.00 78.94 323 LEU A CA 1
ATOM 2590 C C . LEU A 1 323 ? -11.025 -6.864 24.615 1.00 78.94 323 LEU A C 1
ATOM 2592 O O . LEU A 1 323 ? -10.798 -6.769 25.818 1.00 78.94 323 LEU A O 1
ATOM 2596 N N . GLN A 1 324 ? -12.270 -6.753 24.143 1.00 64.69 324 GLN A N 1
ATOM 2597 C CA . GLN A 1 324 ? -13.416 -6.420 25.011 1.00 64.69 324 GLN A CA 1
ATOM 2598 C C . GLN A 1 324 ? -13.840 -7.537 25.995 1.00 64.69 324 GLN A C 1
ATOM 2600 O O . GLN A 1 324 ? -15.006 -7.657 26.357 1.00 64.69 324 GLN A O 1
ATOM 2605 N N . VAL A 1 325 ? -12.913 -8.354 26.483 1.00 48.00 325 VAL A N 1
ATOM 2606 C CA . VAL A 1 325 ? -13.183 -9.335 27.530 1.00 48.00 325 VAL A CA 1
ATOM 2607 C C . VAL A 1 325 ? -12.994 -8.665 28.898 1.00 48.00 325 VAL A C 1
ATOM 2609 O O . VAL A 1 325 ? -11.883 -8.547 29.395 1.00 48.00 325 VAL A O 1
ATOM 2612 N N . SER A 1 326 ? -14.119 -8.257 29.493 1.00 37.66 326 SER A N 1
ATOM 2613 C CA . SER A 1 326 ? -14.317 -7.924 30.916 1.00 37.66 326 SER A CA 1
ATOM 2614 C C . SER A 1 326 ? -13.571 -6.702 31.490 1.00 37.66 326 SER A C 1
ATOM 2616 O O . SER A 1 326 ? -12.430 -6.796 31.936 1.00 37.66 326 SER A O 1
ATOM 2618 N N . GLN A 1 327 ? -14.298 -5.587 31.628 1.00 33.06 327 GLN A N 1
ATOM 2619 C CA . GLN A 1 327 ? -14.246 -4.764 32.846 1.00 33.06 327 GLN A CA 1
ATOM 2620 C C . GLN A 1 327 ? -15.589 -4.862 33.557 1.00 33.06 327 GLN A C 1
ATOM 2622 O O . GLN A 1 327 ? -16.622 -4.789 32.844 1.00 33.06 327 GLN A O 1
#

Sequence (327 aa):
MCPVNGIINEPVIVTVKVCDEAKGVEKDFRCELDVLMIEMPYFKDFLIKDGQFISEVEILVHCDLKIFEWLLLYARKHIDPDAYKECILSTSNVLALLVSSNFLKMEHLTSECLEYFCKHAGDIIASPFSLDCLGDSLVERIALGLKLEELDKIKDKKDKIKSKIFFKKIEHLFDPEYTTSYCPNNAAYLFRCQKCGKILTRNISIIVPCLPNRFIISRRGDMIPVHDPMEPSEKELISTDEPSHQCIEASDYSKQSHTPTSSITFSNLHCRSVVTSNINGQITMPISQKLTSFSCTELLIQWFVESGNWRDVFWKLWATINLQVSQ

InterPro domains:
  IPR011333 SKP1/BTB/POZ domain superfamily [G3DSA:3.30.710.10] (13-123)
  IPR021777 SANT and BTB domain regulator of CSR, BTB domain [PF11822] (14-114)
  IPR045902 SANBR-like [PTHR20946] (14-229)

pLDDT: mean 77.34, std 23.98, range [22.27, 97.12]

Secondary structure (DSSP, 8-state):
---------PPPEEEEEEEETTTTEEEEEEEEHHHHHHH-GGGHHHHEETTEE-S---EEEES-HHHHHHHHHHHTTTT-HHHHTT----TTTHHHHHHHHHHTT-HHHHHHHHHHHHHTHHHHHHSSS--TTS-HHHHHHHHHHS-HHHHHH---TT-SSHHHHHHHHHHHHT-TT--BTTB---STT-EEBTTT--EE-HHHHTTS--STT-EEE-TTS-EEE--PBPPBPGGG------------------------------TT---------------PPPS------B-HHHHHHHHHHHHSSHHHHHHHHHHHHH-----